Protein AF-A0A7W1GC62-F1 (afdb_monomer)

Mean predicted aligned e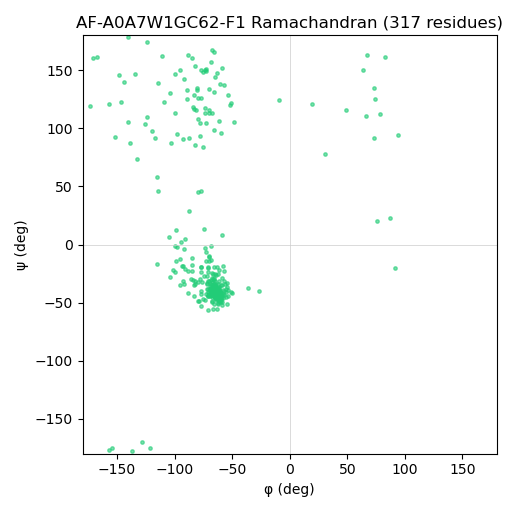rror: 22.58 Å

Nearest PDB structures (foldseek):
  3t6g-assembly2_D  TM=6.707E-01  e=1.017E+00  Homo sapiens
  4ons-assembly1_A  TM=5.129E-01  e=2.474E+00  Mus musculus
  2rld-assembly1_E  TM=4.562E-01  e=2.474E+00  Bacteroides thetaiotaomicron VPI-5482
  4ons-assembly2_C  TM=5.172E-01  e=5.673E+00  Mus musculus
  1dow-assembly1_A  TM=6.021E-01  e=8.096E+00  Mus musculus

Sequence (319 aa):
MTNQCLDEGVLQSYLDGELSPAETNDAASHLANCALCTAAMRESEDELDFFAGIFCARSQTPVPSESLRARLDAVIAEQGTRRNESLPHRAVNRVHEWLAVFATSLVAPSLQHRTAFASLAAVAVFGVIFGSLIWRVSNTGRGTDELAHTSTTAPTPVKESPPITTKQASVSTTTALNPKPGDARNQRSVSGDVQAVNYAPINHRNTTRMSRTLASEARRNVKATDVVLLPGEDEYLRTINSLSKAVERGGDESLRPALRVDYERNVAVVDKAISETRRAVRRNPKDREAAEFLFAAYQNKIDLMNAVADQPQVAAIGR

pLDDT: mean 71.46, std 21.71, range [33.56, 98.38]

Structure (mmCIF, N/CA/C/O backbone):
data_AF-A0A7W1GC62-F1
#
_entry.id   AF-A0A7W1GC62-F1
#
loop_
_atom_site.group_PDB
_atom_site.id
_atom_site.type_symbol
_atom_site.label_atom_id
_atom_site.label_alt_id
_atom_site.label_comp_id
_atom_site.label_asym_id
_atom_site.label_entity_id
_atom_site.label_seq_id
_atom_site.pdbx_PDB_ins_code
_atom_site.Cartn_x
_atom_site.Cartn_y
_atom_site.Cartn_z
_atom_site.occupancy
_atom_site.B_iso_or_equiv
_atom_site.auth_seq_id
_atom_site.auth_comp_id
_atom_site.auth_asym_id
_atom_site.auth_atom_id
_atom_site.pdbx_PDB_model_num
ATOM 1 N N . MET A 1 1 ? -31.032 8.450 36.868 1.00 50.22 1 MET A N 1
ATOM 2 C CA . MET A 1 1 ? -30.141 9.349 36.101 1.00 50.22 1 MET A CA 1
ATOM 3 C C . MET A 1 1 ? -30.678 9.493 34.679 1.00 50.22 1 MET A C 1
ATOM 5 O O . MET A 1 1 ? -31.582 8.747 34.326 1.00 50.22 1 MET A O 1
ATOM 9 N N . THR A 1 2 ? -30.207 10.472 33.905 1.00 50.47 2 THR A N 1
ATOM 10 C CA . THR A 1 2 ? -30.670 10.746 32.531 1.00 50.47 2 THR A CA 1
ATOM 11 C C . THR A 1 2 ? -30.173 9.711 31.518 1.00 50.47 2 THR A C 1
ATOM 13 O O . THR A 1 2 ? -29.092 9.154 31.679 1.00 50.47 2 THR A O 1
ATOM 16 N N . ASN A 1 3 ? -30.961 9.479 30.462 1.00 66.56 3 ASN A N 1
ATOM 17 C CA . ASN A 1 3 ? -30.773 8.415 29.460 1.00 66.56 3 ASN A CA 1
ATOM 18 C C . ASN A 1 3 ? -29.669 8.726 28.426 1.00 66.56 3 ASN A C 1
ATOM 20 O O . ASN A 1 3 ? -29.890 8.598 27.224 1.00 66.56 3 ASN A O 1
ATOM 24 N N . GLN A 1 4 ? -28.506 9.191 28.876 1.00 89.44 4 GLN A N 1
ATOM 25 C CA . GLN A 1 4 ? -27.369 9.487 28.012 1.00 89.44 4 GLN A CA 1
ATOM 26 C C . GLN A 1 4 ? -26.390 8.314 28.081 1.00 89.44 4 GLN A C 1
ATOM 28 O O . GLN A 1 4 ? -25.842 8.040 29.145 1.00 89.44 4 GLN A O 1
ATOM 33 N N . CYS A 1 5 ? -26.241 7.598 26.966 1.00 96.12 5 CYS A N 1
ATOM 34 C CA . CYS A 1 5 ? -25.248 6.534 26.811 1.00 96.12 5 CYS A CA 1
ATOM 35 C C . CYS A 1 5 ? -23.825 7.116 26.823 1.00 96.12 5 CYS A C 1
ATOM 37 O O . CYS A 1 5 ? -23.653 8.333 26.695 1.00 96.12 5 CYS A O 1
ATOM 39 N N . LEU A 1 6 ? -22.817 6.249 26.952 1.00 96.44 6 LEU A N 1
ATOM 40 C CA . LEU A 1 6 ? -21.431 6.624 26.665 1.00 96.44 6 LEU A CA 1
ATOM 41 C C . LEU A 1 6 ? -21.299 7.095 25.207 1.00 96.44 6 LEU A C 1
ATOM 43 O O . LEU A 1 6 ? -22.066 6.676 24.338 1.00 96.44 6 LEU A O 1
ATOM 47 N N . ASP A 1 7 ? -20.331 7.975 24.960 1.00 96.75 7 ASP A N 1
ATOM 48 C CA . ASP A 1 7 ? -19.904 8.308 23.603 1.00 96.75 7 ASP A CA 1
ATOM 49 C C . ASP A 1 7 ? -19.060 7.164 23.024 1.00 96.75 7 ASP A C 1
ATOM 51 O O . ASP A 1 7 ? -18.337 6.492 23.763 1.00 96.75 7 ASP A O 1
ATOM 55 N N . GLU A 1 8 ? -19.132 6.965 21.710 1.00 95.56 8 GLU A N 1
ATOM 56 C CA . GLU A 1 8 ? -18.411 5.900 21.005 1.00 95.56 8 GLU A CA 1
ATOM 57 C C . GLU A 1 8 ? -16.892 5.986 21.226 1.00 95.56 8 GLU A C 1
ATOM 59 O O . GLU A 1 8 ? -16.249 4.969 21.469 1.00 95.56 8 GLU A O 1
ATOM 64 N N . GLY A 1 9 ? -16.313 7.193 21.252 1.00 96.38 9 GLY A N 1
ATOM 65 C CA . GLY A 1 9 ? -14.885 7.364 21.530 1.00 96.38 9 GLY A CA 1
ATOM 66 C C . GLY A 1 9 ? -14.502 6.961 22.958 1.00 96.38 9 GLY A C 1
ATOM 67 O O . GLY A 1 9 ? -13.435 6.396 23.177 1.00 96.38 9 GLY A O 1
ATOM 68 N N . VAL A 1 10 ? -15.392 7.178 23.934 1.00 97.50 10 VAL A N 1
ATOM 69 C CA . VAL A 1 10 ? -15.181 6.740 25.328 1.00 97.50 10 VAL A CA 1
ATOM 70 C C . VAL A 1 10 ? -15.318 5.221 25.447 1.00 97.50 10 VAL A C 1
ATOM 72 O O . VAL A 1 10 ? -14.606 4.605 26.238 1.00 97.50 10 VAL A O 1
ATOM 75 N N . LEU A 1 11 ? -16.202 4.605 24.656 1.00 97.19 11 LEU A N 1
ATOM 76 C CA . LEU A 1 11 ? -16.357 3.152 24.608 1.00 97.19 11 LEU A CA 1
ATOM 77 C C . LEU A 1 11 ? -15.132 2.469 23.977 1.00 97.19 11 LEU A C 1
ATOM 79 O O . LEU A 1 11 ? -14.645 1.477 24.516 1.00 97.19 11 LEU A O 1
ATOM 83 N N . GLN A 1 12 ? -14.588 3.044 22.902 1.00 96.50 12 GLN A N 1
ATOM 84 C CA . GLN A 1 12 ? -13.359 2.577 22.254 1.00 96.50 12 GLN A CA 1
ATOM 85 C C . GLN A 1 12 ? -12.144 2.740 23.180 1.00 96.50 12 GLN A C 1
ATOM 87 O O . GLN A 1 12 ? -11.499 1.746 23.500 1.00 96.50 12 GLN A O 1
ATOM 92 N N . SER A 1 13 ? -11.907 3.926 23.760 1.00 97.69 13 SER A N 1
ATOM 93 C CA . SER A 1 13 ? -10.816 4.118 24.734 1.00 97.69 13 SER A CA 1
ATOM 94 C C . SER A 1 13 ? -10.948 3.259 26.005 1.00 97.69 13 SER A C 1
ATOM 96 O O . SER A 1 13 ? -9.946 3.024 26.682 1.00 97.69 13 SER A O 1
ATOM 98 N N . TYR A 1 14 ? -12.151 2.780 26.356 1.00 97.94 14 TYR A N 1
ATOM 99 C CA . TYR A 1 14 ? -12.340 1.789 27.423 1.00 97.94 14 TYR A CA 1
ATOM 100 C C . TYR A 1 14 ? -11.863 0.389 26.997 1.00 97.94 14 TYR A C 1
ATOM 102 O O . TYR A 1 14 ? -11.195 -0.283 27.782 1.00 97.94 14 TYR A O 1
ATOM 110 N N . LEU A 1 15 ? -12.171 -0.035 25.765 1.00 97.12 15 LEU A N 1
ATOM 111 C CA . LEU A 1 15 ? -11.732 -1.315 25.191 1.00 97.12 15 LEU A CA 1
ATOM 112 C C . LEU A 1 15 ? -10.217 -1.350 24.931 1.00 97.12 15 LEU A C 1
ATOM 114 O O . LEU A 1 15 ? -9.563 -2.332 25.275 1.00 97.12 15 LEU A O 1
ATOM 118 N N . ASP A 1 16 ? -9.651 -0.262 24.402 1.00 96.56 16 ASP A N 1
ATOM 119 C CA . ASP A 1 16 ? -8.207 -0.109 24.168 1.00 96.56 16 ASP A CA 1
ATOM 120 C C . ASP A 1 16 ? -7.400 0.090 25.471 1.00 96.56 16 ASP A C 1
ATOM 122 O O . ASP A 1 16 ? -6.174 -0.039 25.485 1.00 96.56 16 ASP A O 1
ATOM 126 N N . GLY A 1 17 ? -8.076 0.384 26.590 1.00 97.38 17 GLY A N 1
ATOM 127 C CA . GLY A 1 17 ? -7.454 0.593 27.901 1.00 97.38 17 GLY A CA 1
ATOM 128 C C . GLY A 1 17 ? -6.751 1.947 28.070 1.00 97.38 17 GLY A C 1
ATOM 129 O O . GLY A 1 17 ? -5.896 2.081 28.946 1.00 97.38 17 GLY A O 1
ATOM 130 N N . GLU A 1 18 ? -7.097 2.946 27.252 1.00 98.19 18 GLU A N 1
ATOM 131 C CA . GLU A 1 18 ? -6.492 4.288 27.264 1.00 98.19 18 GLU A CA 1
ATOM 132 C C . GLU A 1 18 ? -7.113 5.252 28.296 1.00 98.19 18 GLU A C 1
ATOM 134 O O . GLU A 1 18 ? -6.496 6.264 28.638 1.00 98.19 18 GLU A O 1
ATOM 139 N N . LEU A 1 19 ? -8.316 4.959 28.811 1.00 97.88 19 LEU A N 1
ATOM 140 C CA . LEU A 1 19 ? -8.987 5.794 29.819 1.00 97.88 19 LEU A CA 1
ATOM 141 C C . LEU A 1 19 ? -8.215 5.879 31.148 1.00 97.88 19 LEU A C 1
ATOM 143 O O . LEU A 1 19 ? -7.592 4.916 31.607 1.00 97.88 19 LEU A O 1
ATOM 147 N N . SER A 1 20 ? -8.312 7.027 31.831 1.00 98.06 20 SER A N 1
ATOM 148 C CA . SER A 1 20 ? -7.718 7.170 33.163 1.00 98.06 20 SER A CA 1
ATOM 149 C C . SER A 1 20 ? -8.448 6.306 34.206 1.00 98.06 20 SER A C 1
ATOM 151 O O . SER A 1 20 ? -9.639 6.026 34.061 1.00 98.06 20 SER A O 1
ATOM 153 N N . PRO A 1 21 ? -7.804 5.939 35.335 1.00 98.06 21 PRO A N 1
ATOM 154 C CA . PRO A 1 21 ? -8.433 5.096 36.355 1.00 98.06 21 PRO A CA 1
ATOM 155 C C . PRO A 1 21 ? -9.736 5.646 36.958 1.00 98.06 21 PRO A C 1
ATOM 157 O O . PRO A 1 21 ? -10.487 4.878 37.552 1.00 98.06 21 PRO A O 1
ATOM 160 N N . ALA A 1 22 ? -10.020 6.947 36.840 1.00 97.50 22 ALA A N 1
ATOM 161 C CA . ALA A 1 22 ? -11.316 7.508 37.222 1.00 97.50 22 ALA A CA 1
ATOM 162 C C . ALA A 1 22 ? -12.379 7.212 36.149 1.00 97.50 22 ALA A C 1
ATOM 164 O O . ALA A 1 22 ? -13.402 6.598 36.443 1.00 97.50 22 ALA A O 1
ATOM 165 N N . GLU A 1 23 ? -12.087 7.563 34.896 1.00 97.25 23 GLU A N 1
ATOM 166 C CA . GLU A 1 23 ? -12.978 7.370 33.746 1.00 97.25 23 GLU A CA 1
ATOM 167 C C . GLU A 1 23 ? -13.290 5.887 33.505 1.00 97.25 23 GLU A C 1
ATOM 169 O O . GLU A 1 23 ? -14.436 5.545 33.238 1.00 97.25 23 GLU A O 1
ATOM 174 N N . THR A 1 24 ? -12.319 4.988 33.694 1.00 98.38 24 THR A N 1
ATOM 175 C CA . THR A 1 24 ? -12.525 3.532 33.606 1.00 98.38 24 THR A CA 1
ATOM 176 C C . THR A 1 24 ? -13.518 3.023 34.656 1.00 98.38 24 THR A C 1
ATOM 178 O O . THR A 1 24 ? -14.335 2.154 34.355 1.00 98.38 24 THR A O 1
ATOM 181 N N . ASN A 1 25 ? -13.504 3.574 35.877 1.00 98.00 25 ASN A N 1
ATOM 182 C CA . ASN A 1 25 ? -14.477 3.215 36.916 1.00 98.00 25 ASN A CA 1
ATOM 183 C C . ASN A 1 25 ? -15.878 3.763 36.598 1.00 98.00 25 ASN A C 1
ATOM 185 O O . ASN A 1 25 ? -16.864 3.042 36.766 1.00 98.00 25 ASN A O 1
ATOM 189 N N . ASP A 1 26 ? -15.980 4.998 36.101 1.00 97.25 26 ASP A N 1
ATOM 190 C CA . ASP A 1 26 ? -17.261 5.596 35.703 1.00 97.25 26 ASP A CA 1
ATOM 191 C C . ASP A 1 26 ? -17.865 4.891 34.472 1.00 97.25 26 ASP A C 1
ATOM 193 O O . ASP A 1 26 ? -19.062 4.589 34.454 1.00 97.25 26 ASP A O 1
ATOM 197 N N . ALA A 1 27 ? -17.041 4.535 33.481 1.00 97.56 27 ALA A N 1
ATOM 198 C CA . ALA A 1 27 ? -17.439 3.755 32.311 1.00 97.56 27 ALA A CA 1
ATOM 199 C C . ALA A 1 27 ? -17.882 2.333 32.693 1.00 97.56 27 ALA A C 1
ATOM 201 O O . ALA A 1 27 ? -18.958 1.903 32.277 1.00 97.56 27 ALA A O 1
ATOM 202 N N . ALA A 1 28 ? -17.133 1.626 33.550 1.00 97.69 28 ALA A N 1
ATOM 203 C CA . ALA A 1 28 ? -17.531 0.310 34.060 1.00 97.69 28 ALA A CA 1
ATOM 204 C C . ALA A 1 28 ? -18.842 0.373 34.869 1.00 97.69 28 ALA A C 1
ATOM 206 O O . ALA A 1 28 ? -19.727 -0.469 34.701 1.00 97.69 28 ALA A O 1
ATOM 207 N N . SER A 1 29 ? -19.011 1.410 35.698 1.00 97.25 29 SER A N 1
ATOM 208 C CA . SER A 1 29 ? -20.251 1.686 36.433 1.00 97.25 29 SER A CA 1
ATOM 209 C C . SER A 1 29 ? -21.433 1.941 35.487 1.00 97.25 29 SER A C 1
ATOM 211 O O . SER A 1 29 ? -22.536 1.434 35.712 1.00 97.25 29 SER A O 1
ATOM 213 N N . HIS A 1 30 ? -21.212 2.648 34.374 1.00 96.75 30 HIS A N 1
ATOM 214 C CA . HIS A 1 30 ? -22.221 2.834 33.334 1.00 96.75 30 HIS A CA 1
ATOM 215 C C . HIS A 1 30 ? -22.551 1.520 32.607 1.00 96.75 30 HIS A C 1
ATOM 217 O O . HIS A 1 30 ? -23.725 1.167 32.487 1.00 96.75 30 HIS A O 1
ATOM 223 N N . LEU A 1 31 ? -21.542 0.760 32.171 1.00 96.75 31 LEU A N 1
ATOM 224 C CA . LEU A 1 31 ? -21.691 -0.518 31.459 1.00 96.75 31 LEU A CA 1
ATOM 225 C C . LEU A 1 31 ? -22.420 -1.586 32.288 1.00 96.75 31 LEU A C 1
ATOM 227 O O . LEU A 1 31 ? -23.159 -2.391 31.721 1.00 96.75 31 LEU A O 1
ATOM 231 N N . ALA A 1 32 ? -22.274 -1.559 33.616 1.00 96.88 32 ALA A N 1
ATOM 232 C CA . ALA A 1 32 ? -23.008 -2.424 34.541 1.00 96.88 32 ALA A CA 1
ATOM 233 C C . ALA A 1 32 ? -24.507 -2.075 34.673 1.00 96.88 32 ALA A C 1
ATOM 235 O O . ALA A 1 32 ? -25.294 -2.918 35.102 1.00 96.88 32 ALA A O 1
ATOM 236 N N . ASN A 1 33 ? -24.912 -0.849 34.315 1.00 96.94 33 ASN A N 1
ATOM 237 C CA . ASN A 1 33 ? -26.280 -0.340 34.487 1.00 96.94 33 ASN A CA 1
ATOM 238 C C . ASN A 1 33 ? -27.010 -0.034 33.161 1.00 96.94 33 ASN A C 1
ATOM 240 O O . ASN A 1 33 ? -28.235 0.097 33.155 1.00 96.94 33 ASN A O 1
ATOM 244 N N . CYS A 1 34 ? -26.296 0.085 32.038 1.00 96.81 34 CYS A N 1
ATOM 245 C CA . CYS A 1 34 ? -26.835 0.516 30.748 1.00 96.81 34 CYS A CA 1
ATOM 246 C C . CYS A 1 34 ? -26.720 -0.579 29.680 1.00 96.81 34 CYS A C 1
ATOM 248 O O . CYS A 1 34 ? -25.742 -0.646 28.935 1.00 96.81 34 CYS A O 1
ATOM 250 N N . ALA A 1 35 ? -27.772 -1.395 29.557 1.00 96.56 35 ALA A N 1
ATOM 251 C CA . ALA A 1 35 ? -27.822 -2.537 28.639 1.00 96.56 35 ALA A CA 1
ATOM 252 C C . ALA A 1 35 ? -27.574 -2.193 27.153 1.00 96.56 35 ALA A C 1
ATOM 254 O O . ALA A 1 35 ? -27.168 -3.070 26.397 1.00 96.56 35 ALA A O 1
ATOM 255 N N . LEU A 1 36 ? -27.798 -0.940 26.729 1.00 96.38 36 LEU A N 1
ATOM 256 C CA . LEU A 1 36 ? -27.465 -0.481 25.373 1.00 96.38 36 LEU A CA 1
ATOM 257 C C . LEU A 1 36 ? -25.948 -0.364 25.174 1.00 96.38 36 LEU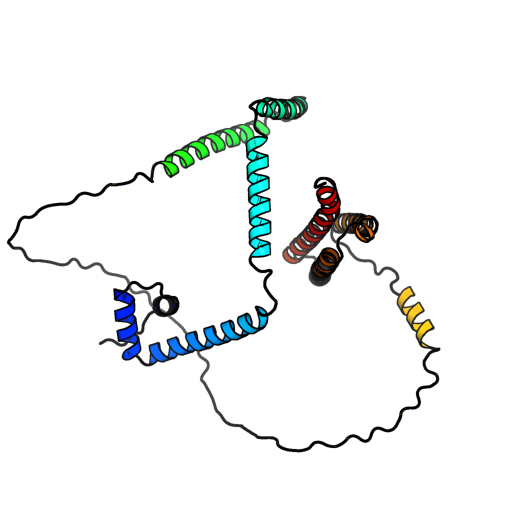 A C 1
ATOM 259 O O . LEU A 1 36 ? -25.429 -0.856 24.179 1.00 96.38 36 LEU A O 1
ATOM 263 N N . CYS A 1 37 ? -25.230 0.211 26.144 1.00 97.56 37 CYS A N 1
ATOM 264 C CA . CYS A 1 37 ? -23.768 0.274 26.103 1.00 97.56 37 CYS A CA 1
ATOM 265 C C . CYS A 1 37 ? -23.155 -1.125 26.259 1.00 97.56 37 CYS A C 1
ATOM 267 O O . CYS A 1 37 ? -22.198 -1.444 25.566 1.00 97.56 37 CYS A O 1
ATOM 269 N N . THR A 1 38 ? -23.736 -2.001 27.094 1.00 97.69 38 THR A N 1
ATOM 270 C CA . THR A 1 38 ? -23.298 -3.408 27.193 1.00 97.69 38 THR A CA 1
ATOM 271 C C . THR A 1 38 ? -23.519 -4.198 25.895 1.00 97.69 38 THR A C 1
ATOM 273 O O . THR A 1 38 ? -22.828 -5.186 25.668 1.00 97.69 38 THR A O 1
ATOM 276 N N . ALA A 1 39 ? -24.494 -3.810 25.064 1.00 97.62 39 ALA A N 1
ATOM 277 C CA . ALA A 1 39 ? -24.736 -4.435 23.765 1.00 97.62 39 ALA A CA 1
ATOM 278 C C . ALA A 1 39 ? -23.737 -3.941 22.708 1.00 97.62 39 ALA A C 1
ATOM 280 O O . ALA A 1 39 ? -23.096 -4.773 22.077 1.00 97.62 39 ALA A O 1
ATOM 281 N N . ALA A 1 40 ? -23.546 -2.622 22.589 1.00 96.94 40 ALA A N 1
ATOM 282 C CA . ALA A 1 40 ? -22.555 -2.033 21.682 1.00 96.94 40 ALA A CA 1
ATOM 283 C C . ALA A 1 40 ? -21.131 -2.527 21.991 1.00 96.94 40 ALA A C 1
ATOM 285 O O . ALA A 1 40 ? -20.414 -2.945 21.092 1.00 96.94 40 ALA A O 1
ATOM 286 N N . MET A 1 41 ? -20.761 -2.589 23.276 1.00 97.44 41 MET A N 1
ATOM 287 C CA . MET A 1 41 ? -19.456 -3.092 23.719 1.00 97.44 41 MET A CA 1
ATOM 288 C C . MET A 1 41 ? -19.181 -4.525 23.233 1.00 97.44 41 MET A C 1
ATOM 290 O O . MET A 1 41 ? -18.083 -4.808 22.771 1.00 97.44 41 MET A O 1
ATOM 294 N N . ARG A 1 42 ? -20.195 -5.402 23.257 1.00 97.44 42 ARG A N 1
ATOM 295 C CA . ARG A 1 42 ? -20.082 -6.775 22.736 1.00 97.44 42 ARG A CA 1
ATOM 296 C C . ARG A 1 42 ? -20.013 -6.845 21.218 1.00 97.44 42 ARG A C 1
ATOM 298 O O . ARG A 1 42 ? -19.349 -7.727 20.699 1.00 97.44 42 ARG A O 1
ATOM 305 N N . GLU A 1 43 ? -20.689 -5.940 20.515 1.00 97.38 43 GLU A N 1
ATOM 306 C CA . GLU A 1 43 ? -20.589 -5.834 19.055 1.00 97.38 43 GLU A CA 1
ATOM 307 C C . GLU A 1 43 ? -19.148 -5.461 18.652 1.00 97.38 43 GLU A C 1
ATOM 309 O O . GLU A 1 43 ? -18.584 -6.076 17.750 1.00 97.38 43 GLU A O 1
ATOM 314 N N . SER A 1 44 ? -18.497 -4.567 19.409 1.00 95.50 44 SER A N 1
ATOM 315 C CA . SER A 1 44 ? -17.063 -4.277 19.275 1.00 95.50 44 SER A CA 1
ATOM 316 C C . SER A 1 44 ? -16.159 -5.462 19.657 1.00 95.50 44 SER A C 1
ATOM 318 O O . SER A 1 44 ? -15.191 -5.730 18.947 1.00 95.50 44 SER A O 1
ATOM 320 N N . GLU A 1 45 ? -16.451 -6.189 20.747 1.00 95.88 45 GLU A N 1
ATOM 321 C CA . GLU A 1 45 ? -15.713 -7.411 21.126 1.00 95.88 45 GLU A CA 1
ATOM 322 C C . GLU A 1 45 ? -15.800 -8.489 20.023 1.00 95.88 45 GLU A C 1
ATOM 324 O O . GLU A 1 45 ? -14.770 -9.029 19.621 1.00 95.88 45 GLU A O 1
ATOM 329 N N . ASP A 1 46 ? -16.997 -8.753 19.483 1.00 96.12 46 ASP A N 1
ATOM 330 C CA . ASP A 1 46 ? -17.237 -9.725 18.403 1.00 96.12 46 ASP A CA 1
ATOM 331 C C . ASP A 1 46 ? -16.494 -9.339 17.101 1.00 96.12 46 ASP A C 1
ATOM 333 O O . ASP A 1 46 ? -15.938 -10.209 16.418 1.00 96.12 46 ASP A O 1
ATOM 337 N N . GLU A 1 47 ? -16.432 -8.045 16.746 1.00 94.44 47 GLU A N 1
ATOM 338 C CA . GLU A 1 47 ? -15.627 -7.572 15.607 1.00 94.44 47 GLU A CA 1
ATOM 339 C C . GLU A 1 47 ? -14.117 -7.751 15.848 1.00 94.44 47 GLU A C 1
ATOM 341 O O . GLU A 1 47 ? -13.398 -8.223 14.957 1.00 94.44 47 GLU A O 1
ATOM 346 N N . LEU A 1 48 ? -13.623 -7.420 17.046 1.00 91.56 48 LEU A N 1
ATOM 347 C CA . LEU A 1 48 ? -12.213 -7.590 17.410 1.00 91.56 48 LEU A CA 1
ATOM 348 C C . LEU A 1 48 ? -11.793 -9.067 17.380 1.00 91.56 48 LEU A C 1
ATOM 350 O O . LEU A 1 48 ? -10.746 -9.382 16.805 1.00 91.56 48 LEU A O 1
ATOM 354 N N . ASP A 1 49 ? -12.616 -9.980 17.904 1.00 92.50 49 ASP A N 1
ATOM 355 C CA . ASP A 1 49 ? -12.364 -11.427 17.861 1.00 92.50 49 ASP A CA 1
ATOM 356 C C . ASP A 1 49 ? -12.392 -11.975 16.420 1.00 92.50 49 ASP A C 1
ATOM 358 O O . ASP A 1 49 ? -11.567 -12.820 16.048 1.00 92.50 49 ASP A O 1
ATOM 362 N N . PHE A 1 50 ? -13.268 -11.451 15.554 1.00 93.12 50 PHE A N 1
ATOM 363 C CA . PHE A 1 50 ? -13.275 -11.780 14.124 1.00 93.12 50 PHE A CA 1
ATOM 364 C C . PHE A 1 50 ? -11.969 -11.361 13.426 1.00 93.12 50 PHE A C 1
ATOM 366 O O . PHE A 1 50 ? -11.358 -12.167 12.707 1.00 93.12 50 PHE A O 1
ATOM 373 N N . PHE A 1 51 ? -11.487 -10.135 13.663 1.00 89.00 51 PHE A N 1
ATOM 374 C CA . PHE A 1 51 ? -10.196 -9.688 13.134 1.00 89.00 51 PHE A CA 1
ATOM 375 C C . PHE A 1 51 ? -9.030 -10.493 13.721 1.00 89.00 51 PHE A C 1
ATOM 377 O O . PHE A 1 51 ? -8.158 -10.937 12.965 1.00 89.00 51 PHE A O 1
ATOM 384 N N . ALA A 1 52 ? -9.029 -10.751 15.031 1.00 88.62 52 ALA A N 1
ATOM 385 C CA . ALA A 1 52 ? -8.025 -11.575 15.697 1.00 88.62 52 ALA A CA 1
ATOM 386 C C . ALA A 1 52 ? -7.967 -12.987 15.094 1.00 88.62 52 ALA A C 1
ATOM 388 O O . ALA A 1 52 ? -6.877 -13.477 14.795 1.00 88.62 52 ALA A O 1
ATOM 389 N N . GLY A 1 53 ? -9.113 -13.610 14.803 1.00 89.44 53 GLY A N 1
ATOM 390 C CA . GLY A 1 53 ? -9.195 -14.897 14.108 1.00 89.44 53 GLY A CA 1
ATOM 391 C C . GLY A 1 53 ? -8.533 -14.880 12.723 1.00 89.44 53 GLY A C 1
ATOM 392 O O . GLY A 1 53 ? -7.725 -15.760 12.408 1.00 89.44 53 GLY A O 1
ATOM 393 N N . ILE A 1 54 ? -8.802 -13.852 11.909 1.00 87.38 54 ILE A N 1
ATOM 394 C CA . ILE A 1 54 ? -8.176 -13.678 10.584 1.00 87.38 54 ILE A CA 1
ATOM 395 C C . ILE A 1 54 ? -6.659 -13.481 10.707 1.00 87.38 54 ILE A C 1
ATOM 397 O O . ILE A 1 54 ? -5.887 -14.114 9.974 1.00 87.38 54 ILE A O 1
ATOM 401 N N . PHE A 1 55 ? -6.209 -12.625 11.626 1.00 82.81 55 PHE A N 1
ATOM 402 C CA . PHE A 1 55 ? -4.784 -12.361 11.807 1.00 82.81 55 PHE A CA 1
ATOM 403 C C . PHE A 1 55 ? -4.043 -13.562 12.403 1.00 82.81 55 PHE A C 1
ATOM 405 O O . PHE A 1 55 ? -2.960 -13.872 11.914 1.00 82.81 55 PHE A O 1
ATOM 412 N N . CYS A 1 56 ? -4.627 -14.310 13.342 1.00 77.88 56 CYS A N 1
ATOM 413 C CA . CYS A 1 56 ? -4.062 -15.547 13.898 1.00 77.88 56 CYS A CA 1
ATOM 414 C C . CYS A 1 56 ? -4.008 -16.704 12.888 1.00 77.88 56 CYS A C 1
ATOM 416 O O . CYS A 1 56 ? -3.080 -17.514 12.926 1.00 77.88 56 CYS A O 1
ATOM 418 N N . ALA A 1 57 ? -4.950 -16.783 11.944 1.00 71.50 57 ALA A N 1
ATOM 419 C CA . ALA A 1 57 ? -4.865 -17.728 10.829 1.00 71.50 57 ALA A CA 1
ATOM 420 C C . ALA A 1 57 ? -3.729 -17.372 9.848 1.00 71.50 57 ALA A C 1
ATOM 422 O O . ALA A 1 57 ? -3.137 -18.257 9.229 1.00 71.50 57 ALA A O 1
ATOM 423 N N . ARG A 1 58 ? -3.400 -16.079 9.707 1.00 61.41 58 ARG A N 1
ATOM 424 C CA . ARG A 1 58 ? -2.385 -15.583 8.764 1.00 61.41 58 ARG A CA 1
ATOM 425 C C . ARG A 1 58 ? -0.980 -15.466 9.369 1.00 61.41 58 ARG A C 1
ATOM 427 O O . ARG A 1 58 ? -0.006 -15.717 8.667 1.00 61.41 58 ARG A O 1
ATOM 434 N N . SER A 1 59 ? -0.853 -15.133 10.653 1.00 62.38 59 SER A N 1
ATOM 435 C CA . SER A 1 59 ? 0.426 -14.982 11.370 1.00 62.38 59 SER A CA 1
ATOM 436 C C . SER A 1 59 ? 1.162 -16.307 11.603 1.00 62.38 59 SER A C 1
ATOM 438 O O . SER A 1 59 ? 2.344 -16.305 11.941 1.00 62.38 59 SER A O 1
ATOM 440 N N . GLN A 1 60 ? 0.497 -17.439 11.346 1.00 57.72 60 GLN A N 1
ATOM 441 C CA . GLN A 1 60 ? 1.106 -18.770 11.294 1.00 57.72 60 GLN A CA 1
ATOM 442 C C . GLN A 1 60 ? 2.060 -18.968 10.105 1.00 57.72 60 GLN A C 1
ATOM 444 O O . GLN A 1 60 ? 2.863 -19.901 10.136 1.00 57.72 60 GLN A O 1
ATOM 449 N N . THR A 1 61 ? 2.068 -18.091 9.088 1.00 58.91 61 THR A N 1
ATOM 450 C CA . THR A 1 61 ? 3.295 -17.934 8.289 1.00 58.91 61 THR A CA 1
ATOM 451 C C . THR A 1 61 ? 4.324 -17.242 9.180 1.00 58.91 61 THR A C 1
ATOM 453 O O . THR A 1 61 ? 4.091 -16.077 9.513 1.00 58.91 61 THR A O 1
ATOM 456 N N . PRO A 1 62 ? 5.431 -17.897 9.584 1.00 56.69 62 PRO A N 1
ATOM 457 C CA . PRO A 1 62 ? 6.339 -17.331 10.571 1.00 56.69 62 PRO A CA 1
ATOM 458 C C . PRO A 1 62 ? 6.928 -16.027 10.036 1.00 56.69 62 PRO A C 1
ATOM 460 O O . PRO A 1 62 ? 7.787 -16.038 9.151 1.00 56.69 62 PRO A O 1
ATOM 463 N N . VAL A 1 63 ? 6.452 -14.902 10.581 1.00 58.44 63 VAL A N 1
ATOM 464 C CA . VAL A 1 63 ? 7.051 -13.581 10.371 1.00 58.44 63 VAL A CA 1
ATOM 465 C C . VAL A 1 63 ? 8.534 -13.743 10.699 1.00 58.44 63 VAL A C 1
ATOM 467 O O . VAL A 1 63 ? 8.808 -14.174 11.821 1.00 58.44 63 VAL A O 1
ATOM 470 N N . PRO A 1 64 ? 9.471 -13.487 9.758 1.00 55.66 64 PRO A N 1
ATOM 471 C CA . PRO A 1 64 ? 10.877 -13.838 9.925 1.00 55.66 64 PRO A CA 1
ATOM 472 C C . PRO A 1 64 ? 11.403 -13.371 11.279 1.00 55.66 64 PRO A C 1
ATOM 474 O O . PRO A 1 64 ? 11.555 -12.172 11.520 1.00 55.66 64 PRO A O 1
ATOM 477 N N . SER A 1 65 ? 11.568 -14.343 12.180 1.00 68.12 65 SER A N 1
ATOM 478 C CA . SER A 1 65 ? 11.629 -14.092 13.619 1.00 68.12 65 SER A CA 1
ATOM 479 C C . SER A 1 65 ? 12.871 -13.293 13.976 1.00 68.12 65 SER A C 1
ATOM 481 O O . SER A 1 65 ? 13.781 -13.191 13.155 1.00 68.12 65 SER A O 1
ATOM 483 N N . GLU A 1 66 ? 12.905 -12.742 15.193 1.00 68.94 66 GLU A N 1
ATOM 484 C CA . GLU A 1 66 ? 13.856 -11.749 15.733 1.00 68.94 66 GLU A CA 1
ATOM 485 C C . GLU A 1 66 ? 15.260 -11.737 15.113 1.00 68.94 66 GLU A C 1
ATOM 487 O O . GLU A 1 66 ? 15.762 -10.666 14.803 1.00 68.94 66 GLU A O 1
ATOM 492 N N . SER A 1 67 ? 15.848 -12.900 14.819 1.00 73.19 67 SER A N 1
ATOM 493 C CA . SER A 1 67 ? 16.992 -13.074 13.911 1.00 73.19 67 SER A CA 1
ATOM 494 C C . SER A 1 67 ? 17.042 -12.162 12.663 1.00 73.19 67 SER A C 1
ATOM 496 O O . SER A 1 67 ? 18.136 -11.746 12.290 1.00 73.19 67 SER A O 1
ATOM 498 N N . LEU A 1 68 ? 15.922 -11.836 11.998 1.00 82.62 68 LEU A N 1
ATOM 499 C CA . LEU A 1 68 ? 15.900 -10.938 10.834 1.00 82.62 68 LEU A CA 1
ATOM 500 C C . LEU A 1 68 ? 15.870 -9.460 11.243 1.00 82.62 68 LEU A C 1
ATOM 502 O O . LEU A 1 68 ? 16.526 -8.661 10.580 1.00 82.62 68 LEU A O 1
ATOM 506 N N . ARG A 1 69 ? 15.199 -9.111 12.352 1.00 82.94 69 ARG A N 1
ATOM 507 C CA . ARG A 1 69 ? 15.303 -7.773 12.964 1.00 82.94 69 ARG A CA 1
ATOM 508 C C . ARG A 1 69 ? 16.733 -7.531 13.438 1.00 82.94 69 ARG A C 1
ATOM 510 O O . ARG A 1 69 ? 17.398 -6.682 12.874 1.00 82.94 69 ARG A O 1
ATOM 517 N N . ALA A 1 70 ? 17.275 -8.405 14.283 1.00 83.44 70 ALA A N 1
ATOM 518 C CA . ALA A 1 70 ? 18.653 -8.346 14.766 1.00 83.44 70 ALA A CA 1
ATOM 519 C C . ALA A 1 70 ? 19.705 -8.301 13.637 1.00 83.44 70 ALA A C 1
ATOM 521 O O . ALA A 1 70 ? 20.730 -7.641 13.783 1.00 83.44 70 ALA A O 1
ATOM 522 N N . ARG A 1 71 ? 19.466 -8.957 12.488 1.00 87.31 71 ARG A N 1
ATOM 523 C CA . ARG A 1 71 ? 20.316 -8.809 11.288 1.00 87.31 71 ARG A CA 1
ATOM 524 C C . ARG A 1 71 ? 20.180 -7.437 10.631 1.00 87.31 71 ARG A C 1
ATOM 526 O O . ARG A 1 71 ? 21.190 -6.882 10.214 1.00 87.31 71 ARG A O 1
ATOM 533 N N . LEU A 1 72 ? 18.965 -6.905 10.519 1.00 87.50 72 LEU A N 1
ATOM 534 C CA . LEU A 1 72 ? 18.718 -5.565 9.988 1.00 87.50 72 LEU A CA 1
ATOM 535 C C . LEU A 1 72 ? 19.321 -4.491 10.908 1.00 87.50 72 LEU A C 1
ATOM 537 O O . LEU A 1 72 ? 20.047 -3.627 10.431 1.00 87.50 72 LEU A O 1
ATOM 541 N N . ASP A 1 73 ? 19.107 -4.610 12.217 1.00 89.31 73 ASP A N 1
ATOM 542 C CA . ASP A 1 73 ? 19.642 -3.728 13.256 1.00 89.31 73 ASP A CA 1
ATOM 543 C C . ASP A 1 73 ? 21.178 -3.762 13.280 1.00 89.31 73 ASP A C 1
ATOM 545 O O . ASP A 1 73 ? 21.817 -2.713 13.344 1.00 89.31 73 ASP A O 1
ATOM 549 N N . ALA A 1 74 ? 21.792 -4.945 13.134 1.00 88.25 74 ALA A N 1
ATOM 550 C CA . ALA A 1 74 ? 23.244 -5.081 12.997 1.00 88.25 74 ALA A CA 1
ATOM 551 C C . ALA A 1 74 ? 23.783 -4.408 11.721 1.00 88.25 74 ALA A C 1
ATOM 553 O O . ALA A 1 74 ? 24.795 -3.713 11.784 1.00 88.25 74 ALA A O 1
ATOM 554 N N . VAL A 1 75 ? 23.100 -4.553 10.578 1.00 90.38 75 VAL A N 1
ATOM 555 C CA . VAL A 1 75 ? 23.477 -3.874 9.321 1.00 90.38 75 VAL A CA 1
ATOM 556 C C . VAL A 1 75 ? 23.314 -2.353 9.435 1.00 90.38 75 VAL A C 1
ATOM 558 O O . VAL A 1 75 ? 24.170 -1.611 8.956 1.00 90.38 75 VAL A O 1
ATOM 561 N N . ILE A 1 76 ? 22.260 -1.870 10.100 1.00 87.12 76 ILE A N 1
ATOM 562 C CA . ILE A 1 76 ? 22.049 -0.440 10.374 1.00 87.12 76 ILE A CA 1
ATOM 563 C C . ILE A 1 76 ? 23.150 0.096 11.300 1.00 87.12 76 ILE A C 1
ATOM 565 O O . ILE A 1 76 ? 23.715 1.156 11.024 1.00 87.12 76 ILE A O 1
ATOM 569 N N . ALA A 1 77 ? 23.504 -0.642 12.356 1.00 87.38 77 ALA A N 1
ATOM 570 C CA . ALA A 1 77 ? 24.587 -0.278 13.266 1.00 87.38 77 ALA A CA 1
ATOM 571 C C . ALA A 1 77 ? 25.947 -0.224 12.548 1.00 87.38 77 ALA A C 1
ATOM 573 O O . ALA A 1 77 ? 26.681 0.748 12.717 1.00 87.38 77 ALA A O 1
ATOM 574 N N . GLU A 1 78 ? 26.258 -1.207 11.696 1.00 86.69 78 GLU A N 1
ATOM 575 C CA . GLU A 1 78 ? 27.506 -1.242 10.924 1.00 86.69 78 GLU A CA 1
ATOM 576 C C . GLU A 1 78 ? 27.585 -0.112 9.881 1.00 86.69 78 GLU A C 1
ATOM 578 O O . GLU A 1 78 ? 28.636 0.504 9.693 1.00 86.69 78 GLU A O 1
ATOM 583 N N . GLN A 1 79 ? 26.472 0.228 9.222 1.00 80.62 79 GLN A N 1
ATOM 584 C CA . GLN A 1 79 ? 26.420 1.410 8.355 1.00 80.62 79 GLN A CA 1
ATOM 585 C C . GLN A 1 79 ? 26.568 2.711 9.158 1.00 80.62 79 GLN A C 1
ATOM 587 O O . GLN A 1 79 ? 27.224 3.645 8.693 1.00 80.62 79 GLN A O 1
ATOM 592 N N . GLY A 1 80 ? 26.016 2.768 10.374 1.00 74.38 80 GLY A N 1
ATOM 593 C CA . GLY A 1 80 ? 26.170 3.887 11.302 1.00 74.38 80 GLY A CA 1
ATOM 594 C C . GLY A 1 80 ? 27.621 4.114 11.733 1.00 74.38 80 GLY A C 1
ATOM 595 O O . GLY A 1 80 ? 28.111 5.243 11.647 1.00 74.38 80 GLY A O 1
ATOM 596 N N . THR A 1 81 ? 28.340 3.060 12.135 1.00 72.88 81 THR A N 1
ATOM 597 C CA . THR A 1 81 ? 29.757 3.161 12.528 1.00 72.88 81 THR A CA 1
ATOM 598 C C . THR A 1 81 ? 30.647 3.508 11.340 1.00 72.88 81 THR A C 1
ATOM 600 O O . THR A 1 81 ? 31.370 4.501 11.413 1.00 72.88 81 THR A O 1
ATOM 603 N N . ARG A 1 82 ? 30.522 2.803 10.202 1.00 65.81 82 ARG A N 1
ATOM 604 C CA . ARG A 1 82 ? 31.275 3.117 8.968 1.00 65.81 82 ARG A CA 1
ATOM 605 C C . ARG A 1 82 ? 31.069 4.575 8.524 1.00 65.81 82 ARG A C 1
ATOM 607 O O . ARG A 1 82 ? 32.019 5.230 8.093 1.00 65.81 82 ARG A O 1
ATOM 614 N N . ARG A 1 83 ? 29.853 5.120 8.670 1.00 58.84 83 ARG A N 1
ATOM 615 C CA . ARG A 1 83 ? 29.539 6.527 8.359 1.00 58.84 83 ARG A CA 1
ATOM 616 C C . ARG A 1 83 ? 30.199 7.519 9.326 1.00 58.84 83 ARG A C 1
ATOM 618 O O . ARG A 1 83 ? 30.616 8.579 8.868 1.00 58.84 83 ARG A O 1
ATOM 625 N N . ASN A 1 84 ? 30.337 7.182 10.609 1.00 56.81 84 ASN A N 1
ATOM 626 C CA . ASN A 1 84 ? 31.012 8.027 11.603 1.00 56.81 84 ASN A CA 1
ATOM 627 C C . ASN A 1 84 ? 32.547 7.973 11.486 1.00 56.81 84 ASN A C 1
ATOM 629 O O . ASN A 1 84 ? 33.202 9.011 11.537 1.00 56.81 84 ASN A O 1
ATOM 633 N N . GLU A 1 85 ? 33.133 6.791 11.283 1.00 57.59 85 GLU A N 1
ATOM 634 C CA . GLU A 1 85 ? 34.594 6.626 11.180 1.00 57.59 85 GLU A CA 1
ATOM 635 C C . GLU A 1 85 ? 35.171 7.198 9.872 1.00 57.59 85 GLU A C 1
ATOM 637 O O . GLU A 1 85 ? 36.329 7.612 9.820 1.00 57.59 85 GLU A O 1
ATOM 642 N N . SER A 1 86 ? 34.352 7.314 8.820 1.00 52.94 86 SER A N 1
ATOM 643 C CA . SER A 1 86 ? 34.737 7.913 7.530 1.00 52.94 86 SER A CA 1
ATOM 644 C C . SER A 1 86 ? 34.864 9.452 7.521 1.00 52.94 86 SER A C 1
ATOM 646 O O . SER A 1 86 ? 34.977 10.048 6.447 1.00 52.94 86 SER A O 1
ATOM 648 N N . LEU A 1 87 ? 34.895 10.109 8.691 1.00 51.97 87 LEU A N 1
ATOM 649 C CA . LEU A 1 87 ? 34.987 11.572 8.842 1.00 51.97 87 LEU A CA 1
ATOM 650 C C . LEU A 1 87 ? 36.283 12.095 9.514 1.00 51.97 87 LEU A C 1
ATOM 652 O O . LEU A 1 87 ? 36.222 12.877 10.465 1.00 51.97 87 LEU A O 1
ATOM 656 N N . PRO A 1 88 ? 37.489 11.815 8.976 1.00 48.41 88 PRO A N 1
ATOM 657 C CA . PRO A 1 88 ? 38.595 12.749 9.156 1.00 48.41 88 PRO A CA 1
ATOM 658 C C . PRO A 1 88 ? 38.265 14.071 8.433 1.00 48.41 88 PRO A C 1
ATOM 660 O O . PRO A 1 88 ? 37.702 14.071 7.336 1.00 48.41 88 PRO A O 1
ATOM 663 N N . HIS A 1 89 ? 38.668 15.213 9.002 1.00 52.25 89 HIS A N 1
ATOM 664 C CA . HIS A 1 89 ? 38.266 16.581 8.602 1.00 52.25 89 HIS A CA 1
ATOM 665 C C . HIS A 1 89 ? 38.569 17.039 7.145 1.00 52.25 89 HIS A C 1
ATOM 667 O O . HIS A 1 89 ? 38.367 18.205 6.814 1.00 52.25 89 HIS A O 1
ATOM 673 N N . ARG A 1 90 ? 39.025 16.163 6.240 1.00 48.31 90 ARG A N 1
ATOM 674 C CA . ARG A 1 90 ? 39.363 16.487 4.837 1.00 48.31 90 ARG A CA 1
ATOM 675 C C . ARG A 1 90 ? 38.186 16.460 3.850 1.00 48.31 90 ARG A C 1
ATOM 677 O O . ARG A 1 90 ? 38.354 16.926 2.726 1.00 48.31 90 ARG A O 1
ATOM 684 N N . ALA A 1 91 ? 37.015 15.942 4.226 1.00 50.22 91 ALA A N 1
ATOM 685 C CA . ALA A 1 91 ? 35.888 15.773 3.295 1.00 50.22 91 ALA A CA 1
ATOM 686 C C . ALA A 1 91 ? 35.295 17.099 2.762 1.00 50.22 91 ALA A C 1
ATOM 688 O O . ALA A 1 91 ? 34.822 17.146 1.626 1.00 50.22 91 ALA A O 1
ATOM 689 N N . VAL A 1 92 ? 35.355 18.182 3.550 1.00 53.84 92 VAL A N 1
ATOM 690 C CA . VAL A 1 92 ? 34.691 19.468 3.245 1.00 53.84 92 VAL A CA 1
ATOM 691 C C . VAL A 1 92 ? 35.207 20.102 1.944 1.00 53.84 92 VAL A C 1
ATOM 693 O O . VAL A 1 92 ? 34.419 20.632 1.160 1.00 53.84 92 VAL A O 1
ATOM 696 N N . ASN A 1 93 ? 36.506 19.979 1.650 1.00 54.00 93 ASN A N 1
ATOM 697 C CA . ASN A 1 93 ? 37.093 20.568 0.442 1.00 54.00 93 ASN A CA 1
ATOM 698 C C . ASN A 1 93 ? 36.606 19.893 -0.849 1.00 54.00 93 ASN A C 1
ATOM 700 O O . ASN A 1 93 ? 36.415 20.580 -1.847 1.00 54.00 93 ASN A O 1
ATOM 704 N N . ARG A 1 94 ? 36.350 18.576 -0.848 1.00 54.16 94 ARG A N 1
ATOM 705 C CA . ARG A 1 94 ? 36.007 17.851 -2.087 1.00 54.16 94 ARG A CA 1
ATOM 706 C C . ARG A 1 94 ? 34.576 18.131 -2.565 1.00 54.16 94 ARG A C 1
ATOM 708 O O . ARG A 1 94 ? 34.307 18.106 -3.763 1.00 54.16 94 ARG A O 1
ATOM 715 N N . VAL A 1 95 ? 33.666 18.467 -1.644 1.00 56.56 95 VAL A N 1
ATOM 716 C CA . VAL A 1 95 ? 32.330 18.986 -1.997 1.00 56.56 95 VAL A CA 1
ATOM 717 C C . VAL A 1 95 ? 32.445 20.392 -2.595 1.00 56.56 95 VAL A C 1
ATOM 719 O O . VAL A 1 95 ? 31.775 20.691 -3.580 1.00 56.56 95 VAL A O 1
ATOM 722 N N . HIS A 1 96 ? 33.346 21.230 -2.068 1.00 55.03 96 HIS A N 1
ATOM 723 C CA . HIS A 1 96 ? 33.658 22.533 -2.660 1.00 55.03 96 HIS A CA 1
ATOM 724 C C . HIS A 1 96 ? 34.292 22.424 -4.057 1.00 55.03 96 HIS A C 1
ATOM 726 O O . HIS A 1 96 ? 33.945 23.223 -4.920 1.00 55.03 96 HIS A O 1
ATOM 732 N N . GLU A 1 97 ? 35.155 21.438 -4.319 1.00 52.47 97 GLU A N 1
ATOM 733 C CA . GLU A 1 97 ? 35.710 21.187 -5.660 1.00 52.47 97 GLU A CA 1
ATOM 734 C C . GLU A 1 97 ? 34.617 20.785 -6.666 1.00 52.47 97 GLU A C 1
ATOM 736 O O . GLU A 1 97 ? 34.539 21.356 -7.753 1.00 52.47 97 GLU A O 1
ATOM 741 N N . TRP A 1 98 ? 33.716 19.866 -6.296 1.00 59.50 98 TRP A N 1
ATOM 742 C CA . TRP A 1 98 ? 32.587 19.479 -7.152 1.00 59.50 98 TRP A CA 1
ATOM 743 C C . TRP A 1 98 ? 31.626 20.652 -7.419 1.00 59.50 98 TRP A C 1
ATOM 745 O O . TRP A 1 98 ? 31.253 20.905 -8.567 1.00 59.50 98 TRP A O 1
ATOM 755 N N . LEU A 1 99 ? 31.293 21.434 -6.384 1.00 57.38 99 LEU A N 1
ATOM 756 C CA . LEU A 1 99 ? 30.489 22.651 -6.534 1.00 57.38 99 LEU A CA 1
ATOM 757 C C . LEU A 1 99 ? 31.209 23.745 -7.335 1.00 57.38 99 LEU A C 1
ATOM 759 O O . LEU A 1 99 ? 30.537 24.509 -8.021 1.00 57.38 99 LEU A O 1
ATOM 763 N N . ALA A 1 100 ? 32.543 23.815 -7.321 1.00 57.59 100 ALA A N 1
ATOM 764 C CA . ALA A 1 100 ? 33.300 24.754 -8.149 1.00 57.59 100 ALA A CA 1
ATOM 765 C C . ALA A 1 100 ? 33.219 24.404 -9.648 1.00 57.59 100 ALA A C 1
ATOM 767 O O . ALA A 1 100 ? 33.116 25.307 -10.482 1.00 57.59 100 ALA A O 1
ATOM 768 N N . VAL A 1 101 ? 33.188 23.114 -10.010 1.00 57.12 101 VAL A N 1
ATOM 769 C CA . VAL A 1 101 ? 32.960 22.674 -11.403 1.00 57.12 101 VAL A CA 1
ATOM 770 C C . VAL A 1 101 ? 31.543 23.036 -11.873 1.00 57.12 101 VAL A C 1
ATOM 772 O O . VAL A 1 101 ? 31.370 23.598 -12.956 1.00 57.12 101 VAL A O 1
ATOM 775 N N . PHE A 1 102 ? 30.523 22.811 -11.038 1.00 57.53 102 PHE A N 1
ATOM 776 C CA . PHE A 1 102 ? 29.151 23.236 -11.350 1.00 57.53 102 PHE A CA 1
ATOM 777 C C . PHE A 1 102 ? 28.991 24.764 -11.400 1.00 57.53 102 PHE A C 1
ATOM 779 O O . PHE A 1 102 ? 28.349 25.284 -12.313 1.00 57.53 102 PHE A O 1
ATOM 786 N N . ALA A 1 103 ? 29.617 25.505 -10.482 1.00 54.44 103 ALA A N 1
ATOM 787 C CA . ALA A 1 103 ? 29.578 26.965 -10.474 1.00 54.44 103 ALA A CA 1
ATOM 788 C C . ALA A 1 103 ? 30.271 27.573 -11.703 1.00 54.44 103 ALA A C 1
ATOM 790 O O . ALA A 1 103 ? 29.758 28.528 -12.278 1.00 54.44 103 ALA A O 1
ATOM 791 N N . THR A 1 104 ? 31.392 27.007 -12.163 1.00 53.28 104 THR A N 1
ATOM 792 C CA . THR A 1 104 ? 32.084 27.509 -13.364 1.00 53.28 104 THR A CA 1
ATOM 793 C C . THR A 1 104 ? 31.309 27.248 -14.655 1.00 53.28 104 THR A C 1
ATOM 795 O O . THR A 1 104 ? 31.324 28.102 -15.538 1.00 53.28 104 THR A O 1
ATOM 798 N N . SER A 1 105 ? 30.532 26.163 -14.743 1.00 51.12 105 SER A N 1
ATOM 799 C CA . SER A 1 105 ? 29.591 25.956 -15.861 1.00 51.12 105 SER A CA 1
ATOM 800 C C . SER A 1 105 ? 28.376 26.897 -15.838 1.00 51.12 105 SER A C 1
ATOM 802 O O . SER A 1 105 ? 27.759 27.119 -16.877 1.00 51.12 105 SER A O 1
ATOM 804 N N . LEU A 1 106 ? 28.047 27.499 -14.689 1.00 54.91 106 LEU A N 1
ATOM 805 C CA . LEU A 1 106 ? 26.953 28.472 -14.551 1.00 54.91 106 LEU A CA 1
ATOM 806 C C . LEU A 1 106 ? 27.391 29.937 -14.750 1.00 54.91 106 LEU A C 1
ATOM 808 O O . LEU A 1 106 ? 26.541 30.827 -14.777 1.00 54.91 106 LEU A O 1
ATOM 812 N N . VAL A 1 107 ? 28.690 30.208 -14.941 1.00 53.16 107 VAL A N 1
ATOM 813 C CA . VAL A 1 107 ? 29.238 31.560 -15.188 1.00 53.16 107 VAL A CA 1
ATOM 814 C C . VAL A 1 107 ? 29.831 31.670 -16.604 1.00 53.16 107 VAL A C 1
ATOM 816 O O . VAL A 1 107 ? 30.892 32.245 -16.831 1.00 53.16 107 VAL A O 1
ATOM 819 N N . ALA A 1 108 ? 29.084 31.169 -17.591 1.00 52.84 108 ALA A N 1
ATOM 820 C CA . ALA A 1 108 ? 29.230 31.525 -19.004 1.00 52.84 108 ALA A CA 1
ATOM 821 C C . ALA A 1 108 ? 28.088 32.494 -19.397 1.00 52.84 108 ALA A C 1
ATOM 823 O O . ALA A 1 108 ? 27.011 32.048 -19.800 1.00 52.84 108 ALA A O 1
ATOM 824 N N . PRO A 1 109 ? 28.248 33.822 -19.219 1.00 46.84 109 PRO A N 1
ATOM 825 C CA . PRO A 1 109 ? 27.131 34.762 -19.288 1.00 46.84 109 PRO A CA 1
ATOM 826 C C . PRO A 1 109 ? 26.697 35.073 -20.729 1.00 46.84 109 PRO A C 1
ATOM 828 O O . PRO A 1 109 ? 27.168 36.035 -21.339 1.00 46.84 109 PRO A O 1
ATOM 831 N N . SER A 1 110 ? 25.714 34.332 -21.249 1.00 58.38 110 SER A N 1
ATOM 832 C CA . SER A 1 110 ? 24.890 34.836 -22.352 1.00 58.38 110 SER A CA 1
ATOM 833 C C . SER A 1 110 ? 24.064 36.033 -21.854 1.00 58.38 110 SER A C 1
ATOM 835 O O . SER A 1 110 ? 23.459 36.013 -20.779 1.00 58.38 110 SER A O 1
ATOM 837 N N . LEU A 1 111 ? 24.081 37.139 -22.602 1.00 54.28 111 LEU A N 1
ATOM 838 C CA . LEU A 1 111 ? 23.727 38.458 -22.053 1.00 54.28 111 LEU A CA 1
ATOM 839 C C . LEU A 1 111 ? 22.216 38.672 -21.797 1.00 54.28 111 LEU A C 1
ATOM 841 O O . LEU A 1 111 ? 21.823 39.722 -21.296 1.00 54.28 111 LEU A O 1
ATOM 845 N N . GLN A 1 112 ? 21.364 37.700 -22.139 1.00 58.75 112 GLN A N 1
ATOM 846 C CA . GLN A 1 112 ? 19.916 37.890 -22.307 1.00 58.75 112 GLN A CA 1
ATOM 847 C C . GLN A 1 112 ? 19.038 37.466 -21.111 1.00 58.75 112 GLN A C 1
ATOM 849 O O . GLN A 1 112 ? 17.880 37.864 -21.057 1.00 58.75 112 GLN A O 1
ATOM 854 N N . HIS A 1 113 ? 19.552 36.715 -20.127 1.00 52.34 113 HIS A N 1
ATOM 855 C CA . HIS A 1 113 ? 18.721 36.144 -19.042 1.00 52.34 113 HIS A CA 1
ATOM 856 C C . HIS A 1 113 ? 18.841 36.834 -17.668 1.00 52.34 113 HIS A C 1
ATOM 858 O O . HIS A 1 113 ? 18.265 36.369 -16.682 1.00 52.34 113 HIS A O 1
ATOM 864 N N . ARG A 1 114 ? 19.561 37.962 -17.572 1.00 51.31 114 ARG A N 1
ATOM 865 C CA . ARG A 1 114 ? 19.914 38.603 -16.286 1.00 51.31 114 ARG A CA 1
ATOM 866 C C . ARG A 1 114 ? 18.740 39.121 -15.440 1.00 51.31 114 ARG A C 1
ATOM 868 O O . ARG A 1 114 ? 18.924 39.313 -14.244 1.00 51.31 114 ARG A O 1
ATOM 875 N N . THR A 1 115 ? 17.556 39.335 -16.012 1.00 58.31 115 THR A N 1
ATOM 876 C CA . THR A 1 115 ? 16.380 39.849 -15.282 1.00 58.31 115 THR A CA 1
ATOM 877 C C . THR A 1 115 ? 15.513 38.763 -14.639 1.00 58.31 115 THR A C 1
ATOM 879 O O . THR A 1 115 ? 14.811 39.056 -13.677 1.00 58.31 115 THR A O 1
ATOM 882 N N . ALA A 1 116 ? 15.562 37.516 -15.122 1.00 57.47 116 ALA A N 1
ATOM 883 C CA . ALA A 1 116 ? 14.641 36.459 -14.686 1.00 57.47 116 ALA A CA 1
ATOM 884 C C . ALA A 1 116 ? 15.056 35.768 -13.372 1.00 57.47 116 ALA A C 1
ATOM 886 O O . ALA A 1 116 ? 14.202 35.378 -12.582 1.00 57.47 116 ALA A O 1
ATOM 887 N N . PHE A 1 117 ? 16.362 35.619 -13.123 1.00 57.47 117 PHE A N 1
ATOM 888 C CA . PHE A 1 117 ? 16.878 34.796 -12.016 1.00 57.47 117 PHE A CA 1
ATOM 889 C C . PHE A 1 117 ? 17.193 35.572 -10.726 1.00 57.47 117 PHE A C 1
ATOM 891 O O . PHE A 1 117 ? 17.376 34.961 -9.673 1.00 57.47 117 PHE A O 1
ATOM 898 N N . ALA A 1 118 ? 17.222 36.909 -10.772 1.00 61.78 118 ALA A N 1
ATOM 899 C CA . ALA A 1 118 ? 17.542 37.745 -9.609 1.00 61.78 118 ALA A CA 1
ATOM 900 C C . ALA A 1 118 ? 16.501 37.628 -8.475 1.00 61.78 118 ALA A C 1
ATOM 902 O O . ALA A 1 118 ? 16.861 37.619 -7.298 1.00 61.78 118 ALA A O 1
ATOM 903 N N . SER A 1 119 ? 15.219 37.483 -8.822 1.00 68.44 119 SER A N 1
ATOM 904 C CA . SER A 1 119 ? 14.123 37.277 -7.866 1.00 68.44 119 SER A CA 1
ATOM 905 C C . SER A 1 119 ? 14.209 35.917 -7.167 1.00 68.44 119 SER A C 1
ATOM 907 O O . SER A 1 119 ? 14.059 35.840 -5.949 1.00 68.44 119 SER A O 1
ATOM 909 N N . LEU A 1 120 ? 14.503 34.850 -7.916 1.00 72.44 120 LEU A N 1
ATOM 910 C CA . LEU A 1 120 ? 14.585 33.483 -7.395 1.00 72.44 120 LEU A CA 1
ATOM 911 C C . LEU A 1 120 ? 15.754 33.336 -6.404 1.00 72.44 120 LEU A C 1
ATOM 913 O O . LEU A 1 120 ? 15.582 32.762 -5.329 1.00 72.44 120 LEU A O 1
ATOM 917 N N . ALA A 1 121 ? 16.906 33.946 -6.706 1.00 74.62 121 ALA A N 1
ATOM 918 C CA . ALA A 1 121 ? 18.041 34.009 -5.785 1.00 74.62 121 ALA A CA 1
ATOM 919 C C . ALA A 1 121 ? 17.691 34.723 -4.462 1.00 74.62 121 ALA A C 1
ATOM 921 O O . ALA A 1 121 ? 18.050 34.238 -3.389 1.00 74.62 121 ALA A O 1
ATOM 922 N N . ALA A 1 122 ? 16.947 35.835 -4.518 1.00 78.38 122 ALA A N 1
ATOM 923 C CA . ALA A 1 122 ? 16.507 36.549 -3.319 1.00 78.38 122 ALA A CA 1
ATOM 924 C C . ALA A 1 122 ? 15.553 35.702 -2.454 1.00 78.38 122 ALA A C 1
ATOM 926 O O . ALA A 1 122 ? 15.746 35.610 -1.241 1.00 78.38 122 ALA A O 1
ATOM 927 N N . VAL A 1 123 ? 14.570 35.030 -3.068 1.00 80.25 123 VAL A N 1
ATOM 928 C CA . VAL A 1 123 ? 13.629 34.139 -2.359 1.00 80.25 123 VAL A CA 1
ATOM 929 C C . VAL A 1 123 ? 14.363 32.981 -1.672 1.00 80.25 123 VAL A C 1
ATOM 931 O O . VAL A 1 123 ? 14.076 32.687 -0.512 1.00 80.25 123 VAL A O 1
ATOM 934 N N . ALA A 1 124 ? 15.348 32.368 -2.336 1.00 82.62 124 ALA A N 1
ATOM 935 C CA . ALA A 1 124 ? 16.145 31.289 -1.753 1.00 82.62 124 ALA A CA 1
ATOM 936 C C . ALA A 1 124 ? 16.926 31.742 -0.501 1.00 82.62 124 ALA A C 1
ATOM 938 O O . ALA A 1 124 ? 16.894 31.061 0.525 1.00 82.62 124 ALA A O 1
ATOM 939 N N . VAL A 1 125 ? 17.572 32.914 -0.551 1.00 88.00 125 VAL A N 1
ATOM 940 C CA . VAL A 1 125 ? 18.308 33.479 0.597 1.00 88.00 125 VAL A CA 1
ATOM 941 C C . VAL A 1 125 ? 17.367 33.791 1.767 1.00 88.00 125 VAL A C 1
ATOM 943 O O . VAL A 1 125 ? 17.663 33.416 2.903 1.00 88.00 125 VAL A O 1
ATOM 946 N N . PHE A 1 126 ? 16.210 34.410 1.507 1.00 83.38 126 PHE A N 1
ATOM 947 C CA . PHE A 1 126 ? 15.220 34.683 2.555 1.00 83.38 126 PHE A CA 1
ATOM 948 C C . PHE A 1 126 ? 14.654 33.401 3.185 1.00 83.38 126 PHE A C 1
ATOM 950 O O . PHE A 1 126 ? 14.509 33.349 4.406 1.00 83.38 126 PHE A O 1
ATOM 957 N N . GLY A 1 127 ? 14.399 32.354 2.392 1.00 86.31 127 GLY A N 1
ATOM 958 C CA . GLY A 1 127 ? 13.922 31.061 2.895 1.00 86.31 127 GLY A CA 1
ATOM 959 C C . GLY A 1 127 ? 14.889 30.405 3.887 1.00 86.31 127 GLY A C 1
ATOM 960 O O . GLY A 1 127 ? 14.468 29.960 4.955 1.00 86.31 127 GLY A O 1
ATOM 961 N N . VAL A 1 128 ? 16.194 30.413 3.584 1.00 86.81 128 VAL A N 1
ATOM 962 C CA . VAL A 1 128 ? 17.237 29.875 4.480 1.00 86.81 128 VAL A CA 1
ATOM 963 C C . VAL A 1 128 ? 17.311 30.664 5.792 1.00 86.81 128 VAL A C 1
ATOM 965 O O . VAL A 1 128 ? 17.350 30.067 6.870 1.00 86.81 128 VAL A O 1
ATOM 968 N N . ILE A 1 129 ? 17.273 32.000 5.723 1.00 84.88 129 ILE A N 1
ATOM 969 C CA . ILE A 1 129 ? 17.293 32.861 6.917 1.00 84.88 129 ILE A CA 1
ATOM 970 C C . ILE A 1 129 ? 16.061 32.589 7.793 1.00 84.88 129 ILE A C 1
ATOM 972 O O . ILE A 1 129 ? 16.203 32.347 8.994 1.00 84.88 129 ILE A O 1
ATOM 976 N N . PHE A 1 130 ? 14.863 32.565 7.204 1.00 82.94 130 PHE A N 1
ATOM 977 C CA . PHE A 1 130 ? 13.607 32.393 7.938 1.00 82.94 130 PHE A CA 1
ATOM 978 C C . PHE A 1 130 ? 13.490 31.004 8.591 1.00 82.94 130 PHE A C 1
ATOM 980 O O . PHE A 1 130 ? 13.133 30.902 9.766 1.00 82.94 130 PHE A O 1
ATOM 987 N N . GLY A 1 131 ? 13.892 29.940 7.883 1.00 82.06 131 GLY A N 1
ATOM 988 C CA . GLY A 1 131 ? 13.950 28.584 8.442 1.00 82.06 131 GLY A CA 1
ATOM 989 C C . GLY A 1 131 ? 14.900 28.468 9.641 1.00 82.06 131 GLY A C 1
ATOM 990 O O . GLY A 1 131 ? 14.556 27.842 10.645 1.00 82.06 131 GLY A O 1
ATOM 991 N N . SER A 1 132 ? 16.062 29.134 9.588 1.00 80.00 132 SER A N 1
ATOM 992 C CA . SER A 1 132 ? 17.038 29.123 10.691 1.00 80.00 132 SER A CA 1
ATOM 993 C C . SER A 1 132 ? 16.522 29.787 11.979 1.00 80.00 132 SER A C 1
ATOM 995 O O . SER A 1 132 ? 16.879 29.364 13.082 1.00 80.00 132 SER A O 1
ATOM 997 N N . LEU A 1 133 ? 15.648 30.793 11.849 1.00 80.62 133 LEU A N 1
ATOM 998 C CA . LEU A 1 133 ? 15.021 31.490 12.974 1.00 80.62 133 LEU A CA 1
ATOM 999 C C . LEU A 1 133 ? 13.943 30.629 13.640 1.00 80.62 133 LEU A C 1
ATOM 1001 O O . LEU A 1 133 ? 13.966 30.467 14.861 1.00 80.62 133 LEU A O 1
ATOM 1005 N N . ILE A 1 134 ? 13.049 30.024 12.848 1.00 79.19 134 ILE A N 1
ATOM 1006 C CA . ILE A 1 134 ? 11.989 29.137 13.359 1.00 79.19 134 ILE A CA 1
ATOM 1007 C C . ILE A 1 134 ? 12.595 27.948 14.114 1.00 79.19 134 ILE A C 1
ATOM 1009 O O . ILE A 1 134 ? 12.173 27.645 15.232 1.00 79.19 134 ILE A O 1
ATOM 1013 N N . TRP A 1 135 ? 13.626 27.311 13.547 1.00 75.12 135 TRP A N 1
ATOM 1014 C CA . TRP A 1 135 ? 14.260 26.152 14.176 1.00 75.12 135 TRP A CA 1
ATOM 1015 C C . TRP A 1 135 ? 14.871 26.493 15.545 1.00 75.12 135 TRP A C 1
ATOM 1017 O O . TRP A 1 135 ? 14.652 25.759 16.510 1.00 75.12 135 TRP A O 1
ATOM 1027 N N . ARG A 1 136 ? 15.536 27.652 15.680 1.00 78.12 136 ARG A N 1
ATOM 1028 C CA . ARG A 1 136 ? 16.059 28.120 16.977 1.00 78.12 136 ARG A CA 1
ATOM 1029 C C . ARG A 1 136 ? 14.965 28.309 18.029 1.00 78.12 136 ARG A C 1
ATOM 1031 O O . ARG A 1 136 ? 15.145 27.836 19.146 1.00 78.12 136 ARG A O 1
ATOM 1038 N N . VAL A 1 137 ? 13.845 28.947 17.678 1.00 74.50 137 VAL A N 1
ATOM 1039 C CA . VAL A 1 137 ? 12.730 29.185 18.618 1.00 74.50 137 VAL A CA 1
ATOM 1040 C C . VAL A 1 137 ? 12.066 27.873 19.052 1.00 74.50 137 VAL A C 1
ATOM 1042 O O . VAL A 1 137 ? 11.699 27.726 20.215 1.00 74.50 137 VAL A O 1
ATOM 1045 N N . SER A 1 138 ? 11.968 26.884 18.157 1.00 68.25 138 SER A N 1
ATOM 1046 C CA . SER A 1 138 ? 11.388 25.573 18.492 1.00 68.25 138 SER A CA 1
ATOM 1047 C C . SER A 1 138 ? 12.212 24.761 19.504 1.00 68.25 138 SER A C 1
ATOM 1049 O O . SER A 1 138 ? 11.658 23.927 20.216 1.00 68.25 138 SER A O 1
ATOM 1051 N N . ASN A 1 139 ? 13.525 25.006 19.593 1.00 60.66 139 ASN A N 1
ATOM 1052 C CA . ASN A 1 139 ? 14.451 24.148 20.337 1.00 60.66 139 ASN A CA 1
ATOM 1053 C C . ASN A 1 139 ? 14.789 24.656 21.755 1.00 60.66 139 ASN A C 1
ATOM 1055 O O . ASN A 1 139 ? 15.510 23.986 22.488 1.00 60.66 139 ASN A O 1
ATOM 1059 N N . THR A 1 140 ? 14.270 25.818 22.167 1.00 59.78 140 THR A N 1
ATOM 1060 C CA . THR A 1 140 ? 14.482 26.396 23.513 1.00 59.78 140 THR A CA 1
ATOM 1061 C C . THR A 1 140 ? 13.426 25.982 24.551 1.00 59.78 140 THR A C 1
ATOM 1063 O O . THR A 1 140 ? 13.449 26.478 25.671 1.00 59.78 140 THR A O 1
ATOM 1066 N N . GLY A 1 141 ? 12.492 25.089 24.199 1.00 52.66 141 GLY A N 1
ATOM 1067 C CA . GLY A 1 141 ? 11.305 24.754 25.006 1.00 52.66 141 GLY A CA 1
ATOM 1068 C C . GLY A 1 141 ? 11.374 23.489 25.876 1.00 52.66 141 GLY A C 1
ATOM 1069 O O . GLY A 1 141 ? 10.329 23.032 26.328 1.00 52.66 141 GLY A O 1
ATOM 1070 N N . ARG A 1 142 ? 12.549 22.875 26.081 1.00 49.88 142 ARG A N 1
ATOM 1071 C CA . ARG A 1 142 ? 12.719 21.687 26.948 1.00 49.88 142 ARG A CA 1
ATOM 1072 C C . ARG A 1 142 ? 13.909 21.839 27.901 1.00 49.88 142 ARG A C 1
ATOM 1074 O O . ARG A 1 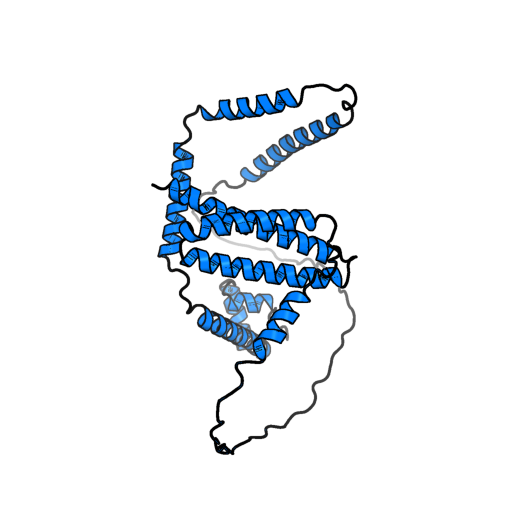142 ? 14.952 21.220 27.714 1.00 49.88 142 ARG A O 1
ATOM 1081 N N . GLY A 1 143 ? 13.726 22.680 28.917 1.00 42.16 143 GLY A N 1
ATOM 1082 C CA . GLY A 1 143 ? 14.510 22.658 30.155 1.00 42.16 143 GLY A CA 1
ATOM 1083 C C . GLY A 1 143 ? 13.777 21.856 31.235 1.00 42.16 143 GLY A C 1
ATOM 1084 O O . GLY A 1 143 ? 12.551 21.773 31.212 1.00 42.16 143 GLY A O 1
ATOM 1085 N N . THR A 1 144 ? 14.523 21.237 32.145 1.00 50.59 144 THR A N 1
ATOM 1086 C CA . THR A 1 144 ? 13.997 20.495 33.301 1.00 50.59 144 THR A CA 1
ATOM 1087 C C . THR A 1 144 ? 13.620 21.437 34.441 1.00 50.59 144 THR A C 1
ATOM 1089 O O . THR A 1 144 ? 14.447 22.267 34.810 1.00 50.59 144 THR A O 1
ATOM 1092 N N . ASP A 1 145 ? 12.453 21.235 35.056 1.00 42.28 145 ASP A N 1
ATOM 1093 C CA . ASP A 1 145 ? 12.153 21.754 36.398 1.00 42.28 145 ASP A CA 1
ATOM 1094 C C . ASP A 1 145 ? 12.331 20.652 37.456 1.00 42.28 145 ASP A C 1
ATOM 1096 O O . ASP A 1 145 ? 12.129 19.464 37.188 1.00 42.28 145 ASP A O 1
ATOM 1100 N N . GLU A 1 146 ? 12.771 21.058 38.646 1.00 43.78 146 GLU A N 1
ATOM 1101 C CA . GLU A 1 146 ? 13.375 20.195 39.669 1.00 43.78 146 GLU A CA 1
ATOM 1102 C C . GLU A 1 146 ? 12.479 20.024 40.916 1.00 43.78 146 GLU A C 1
ATOM 1104 O O . GLU A 1 146 ? 11.535 20.778 41.152 1.00 43.78 146 GLU A O 1
ATOM 1109 N N . LEU A 1 147 ? 12.754 18.994 41.723 1.00 44.69 147 LEU A N 1
ATOM 1110 C CA . LEU A 1 147 ? 11.966 18.632 42.907 1.00 44.69 147 LEU A CA 1
ATOM 1111 C C . LEU A 1 147 ? 12.115 19.638 44.061 1.00 44.69 147 LEU A C 1
ATOM 1113 O O . LEU A 1 147 ? 13.226 19.925 44.500 1.00 44.69 147 LEU A O 1
ATOM 1117 N N . ALA A 1 148 ? 10.992 20.030 44.671 1.00 38.19 148 ALA A N 1
ATOM 1118 C CA . ALA A 1 148 ? 10.976 20.708 45.968 1.00 38.19 148 ALA A CA 1
ATOM 1119 C C . ALA A 1 148 ? 9.820 20.224 46.871 1.00 38.19 148 ALA A C 1
ATOM 1121 O O . ALA A 1 148 ? 8.664 20.608 46.703 1.00 38.19 148 ALA A O 1
ATOM 1122 N N . HIS A 1 149 ? 10.148 19.420 47.887 1.00 40.78 149 HIS A N 1
ATOM 1123 C CA . HIS A 1 149 ? 9.386 19.380 49.147 1.00 40.78 149 HIS A CA 1
ATOM 1124 C C . HIS A 1 149 ? 9.933 20.510 50.068 1.00 40.78 149 HIS A C 1
ATOM 1126 O O . HIS A 1 149 ? 11.045 20.977 49.847 1.00 40.78 149 HIS A O 1
ATOM 1132 N N . THR A 1 150 ? 9.281 21.031 51.115 1.00 38.19 150 THR A N 1
ATOM 1133 C CA . THR A 1 150 ? 8.309 20.482 52.087 1.00 38.19 150 THR A CA 1
ATOM 1134 C C . THR A 1 150 ? 7.456 21.616 52.722 1.00 38.19 150 THR A C 1
ATOM 1136 O O . THR A 1 150 ? 7.696 22.789 52.461 1.00 38.19 150 THR A O 1
ATOM 1139 N N . SER A 1 151 ? 6.581 21.252 53.677 1.00 39.59 151 SER A N 1
ATOM 1140 C CA . SER A 1 151 ? 6.210 22.037 54.884 1.00 39.59 151 SER A CA 1
ATOM 1141 C C . SER A 1 151 ? 4.978 22.970 54.876 1.00 39.59 151 SER A C 1
ATOM 1143 O O . SER A 1 151 ? 5.060 24.166 54.634 1.00 39.59 151 SER A O 1
ATOM 1145 N N . THR A 1 152 ? 3.857 22.400 55.339 1.00 35.22 152 THR A N 1
ATOM 1146 C CA . THR A 1 152 ? 3.126 22.805 56.567 1.00 35.22 152 THR A CA 1
ATOM 1147 C C . THR A 1 152 ? 2.773 24.282 56.823 1.00 35.22 152 THR A C 1
ATOM 1149 O O . THR A 1 152 ? 3.634 25.062 57.217 1.00 35.22 152 THR A O 1
ATOM 1152 N N . THR A 1 153 ? 1.464 24.595 56.854 1.00 37.19 153 THR A N 1
ATOM 1153 C CA . THR A 1 153 ? 0.717 25.240 57.978 1.00 37.19 153 THR A CA 1
ATOM 1154 C C . THR A 1 153 ? -0.804 25.204 57.678 1.00 37.19 153 THR A C 1
ATOM 1156 O O . THR A 1 153 ? -1.199 24.990 56.535 1.00 37.19 153 THR A O 1
ATOM 1159 N N . ALA A 1 154 ? -1.669 25.350 58.690 1.00 42.66 154 ALA A N 1
ATOM 1160 C CA . ALA A 1 154 ? -3.142 25.284 58.611 1.00 42.66 154 ALA A CA 1
ATOM 1161 C C . ALA A 1 154 ? -3.789 26.416 59.466 1.00 42.66 154 ALA A C 1
ATOM 1163 O O . ALA A 1 154 ? -3.045 27.113 60.155 1.00 42.66 154 ALA A O 1
ATOM 1164 N N . PRO A 1 155 ? -5.131 26.539 59.596 1.00 63.09 155 PRO A N 1
ATOM 1165 C CA . PRO A 1 155 ? -6.182 26.629 58.563 1.00 63.09 155 PRO A CA 1
ATOM 1166 C C . PRO A 1 155 ? -7.142 27.851 58.769 1.00 63.09 155 PRO A C 1
ATOM 1168 O O . PRO A 1 155 ? -6.945 28.649 59.680 1.00 63.09 155 PRO A O 1
ATOM 1171 N N . THR A 1 156 ? -8.264 27.907 58.014 1.00 44.59 156 THR A N 1
ATOM 1172 C CA . THR A 1 156 ? -9.497 28.748 58.203 1.00 44.59 156 THR A CA 1
ATOM 1173 C C . THR A 1 156 ? -9.475 30.218 57.688 1.00 44.59 156 THR A C 1
ATOM 1175 O O . THR A 1 156 ? -8.392 30.770 57.532 1.00 44.59 156 THR A O 1
ATOM 1178 N N . PRO A 1 157 ? -10.635 30.908 57.478 1.00 57.16 157 PRO A N 1
ATOM 1179 C CA . PRO A 1 157 ? -11.866 30.486 56.756 1.00 57.16 157 PRO A CA 1
ATOM 1180 C C . PRO A 1 157 ? -12.566 31.590 55.873 1.00 57.16 157 PRO A C 1
ATOM 1182 O O . PRO A 1 157 ? -12.209 32.759 55.947 1.00 57.16 157 PRO A O 1
ATOM 1185 N N . VAL A 1 158 ? -13.672 31.230 55.168 1.00 40.31 158 VAL A N 1
ATOM 1186 C CA . VAL A 1 158 ? -14.716 32.103 54.507 1.00 40.31 158 VAL A CA 1
ATOM 1187 C C . VAL A 1 158 ? -14.268 32.809 53.187 1.00 40.31 158 VAL A C 1
ATOM 1189 O O . VAL A 1 158 ? -13.256 33.490 53.186 1.00 40.31 158 VAL A O 1
ATOM 1192 N N . LYS A 1 159 ? -14.929 32.717 52.004 1.00 42.44 159 LYS A N 1
ATOM 1193 C CA . LYS A 1 159 ? -16.279 33.249 51.671 1.00 42.44 159 LYS A CA 1
ATOM 1194 C C . LYS A 1 159 ? -16.854 32.859 50.271 1.00 42.44 159 LYS A C 1
ATOM 1196 O O . LYS A 1 159 ? -16.311 33.235 49.243 1.00 42.44 159 LYS A O 1
ATOM 1201 N N . GLU A 1 160 ? -17.996 32.170 50.278 1.00 36.03 160 GLU A N 1
ATOM 1202 C CA . GLU A 1 160 ? -19.237 32.325 49.468 1.00 36.03 160 GLU A CA 1
ATOM 1203 C C . GLU A 1 160 ? -19.306 33.109 48.108 1.00 36.03 160 GLU A C 1
ATOM 1205 O O . GLU A 1 160 ? -19.235 34.336 48.101 1.00 36.03 160 GLU A O 1
ATOM 1210 N N . SER A 1 161 ? -19.710 32.386 47.033 1.00 41.72 161 SER A N 1
ATOM 1211 C CA . SER A 1 161 ? -20.528 32.802 45.842 1.00 41.72 161 SER A CA 1
ATOM 1212 C C . SER A 1 161 ? -19.983 33.809 44.791 1.00 41.72 161 SER A C 1
ATOM 1214 O O . SER A 1 161 ? -19.081 34.577 45.108 1.00 41.72 161 SER A O 1
ATOM 1216 N N . PRO A 1 162 ? -20.565 33.918 43.556 1.00 63.44 162 PRO A N 1
ATOM 1217 C CA . PRO A 1 162 ? -21.533 33.062 42.820 1.00 63.44 162 PRO A CA 1
ATOM 1218 C C . PRO A 1 162 ? -21.040 32.595 41.403 1.00 63.44 162 PRO A C 1
ATOM 1220 O O . PRO A 1 162 ? -19.994 33.048 40.938 1.00 63.44 162 PRO A O 1
ATOM 1223 N N . PRO A 1 163 ? -21.771 31.722 40.664 1.00 54.56 163 PRO A N 1
ATOM 1224 C CA . PRO A 1 163 ? -21.371 31.254 39.321 1.00 54.56 163 PRO A CA 1
ATOM 1225 C C . PRO A 1 163 ? -21.729 32.214 38.164 1.00 54.56 163 PRO A C 1
ATOM 1227 O O . PRO A 1 163 ? -22.717 32.944 38.230 1.00 54.56 163 PRO A O 1
ATOM 1230 N N . ILE A 1 164 ? -20.971 32.147 37.057 1.00 47.91 164 ILE A N 1
ATOM 1231 C CA . ILE A 1 164 ? -21.239 32.882 35.802 1.00 47.91 164 ILE A CA 1
ATOM 1232 C C . ILE A 1 164 ? -21.820 31.945 34.733 1.00 47.91 164 ILE A C 1
ATOM 1234 O O . ILE A 1 164 ? -21.257 30.896 34.428 1.00 47.91 164 ILE A O 1
ATOM 1238 N N . THR A 1 165 ? -22.927 32.366 34.119 1.00 38.34 165 THR A N 1
ATOM 1239 C CA . THR A 1 165 ? -23.598 31.658 33.018 1.00 38.34 165 THR A CA 1
ATOM 1240 C C . THR A 1 165 ? -22.973 31.988 31.662 1.00 38.34 165 THR A C 1
ATOM 1242 O O . THR A 1 165 ? -23.098 33.120 31.193 1.00 38.34 165 THR A O 1
ATOM 1245 N N . THR A 1 166 ? -22.435 30.984 30.965 1.00 48.62 166 THR A N 1
ATOM 1246 C CA . THR A 1 166 ? -22.062 31.088 29.542 1.00 48.62 166 THR A CA 1
ATOM 1247 C C . THR A 1 166 ? -23.017 30.254 28.692 1.00 48.62 166 THR A C 1
ATOM 1249 O O . THR A 1 166 ? -23.183 29.058 28.911 1.00 48.62 166 THR A O 1
ATOM 1252 N N . LYS A 1 167 ? -23.674 30.895 27.720 1.00 37.00 167 LYS A N 1
ATOM 1253 C CA . LYS A 1 167 ? -24.662 30.263 26.833 1.00 37.00 167 LYS A CA 1
ATOM 1254 C C . LYS A 1 167 ? -23.955 29.550 25.678 1.00 37.00 167 LYS A C 1
ATOM 1256 O O . LYS A 1 167 ? -23.197 30.197 24.960 1.00 37.00 167 LYS A O 1
ATOM 1261 N N . GLN A 1 168 ? -24.271 28.280 25.431 1.00 38.34 168 GLN A N 1
ATOM 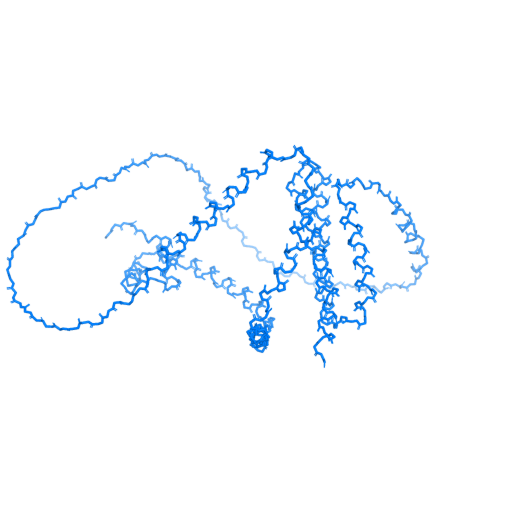1262 C CA . GLN A 1 168 ? -24.048 27.658 24.121 1.00 38.34 168 GLN A CA 1
ATOM 1263 C C . GLN A 1 168 ? -25.310 27.800 23.258 1.00 38.34 168 GLN A C 1
ATOM 1265 O O . GLN A 1 168 ? -26.430 27.768 23.769 1.00 38.34 168 GLN A O 1
ATOM 1270 N N . ALA A 1 169 ? -25.125 28.026 21.957 1.00 43.78 169 ALA A N 1
ATOM 1271 C CA . ALA A 1 169 ? -26.213 28.263 21.014 1.00 43.78 169 ALA A CA 1
ATOM 1272 C C . ALA A 1 169 ? -26.715 26.944 20.411 1.00 43.78 169 ALA A C 1
ATOM 1274 O O . ALA A 1 169 ? -25.926 26.124 19.948 1.00 43.78 169 ALA A O 1
ATOM 1275 N N . SER A 1 170 ? -28.032 26.759 20.379 1.00 36.62 170 SER A N 1
ATOM 1276 C CA . SER A 1 170 ? -28.680 25.605 19.755 1.00 36.62 170 SER A CA 1
ATOM 1277 C C . SER A 1 170 ? -28.776 25.771 18.236 1.00 36.62 170 SER A C 1
ATOM 1279 O O . SER A 1 170 ? -29.382 26.739 17.770 1.00 36.62 170 SER A O 1
ATOM 1281 N N . VAL A 1 171 ? -28.271 24.797 17.474 1.00 47.69 171 VAL A N 1
ATOM 1282 C CA . VAL A 1 171 ? -28.494 24.680 16.023 1.00 47.69 171 VAL A CA 1
ATOM 1283 C C . VAL A 1 171 ? -29.196 23.354 15.716 1.00 47.69 171 VAL A C 1
ATOM 1285 O O . VAL A 1 171 ? -28.568 22.307 15.599 1.00 47.69 171 VAL A O 1
ATOM 1288 N N . SER A 1 172 ? -30.517 23.426 15.572 1.00 37.19 172 SER A N 1
ATOM 1289 C CA . SER A 1 172 ? -31.346 22.469 14.816 1.00 37.19 172 SER A CA 1
ATOM 1290 C C . SER A 1 172 ? -31.397 22.942 13.344 1.00 37.19 172 SER A C 1
ATOM 1292 O O . SER A 1 172 ? -31.116 24.112 13.093 1.00 37.19 172 SER A O 1
ATOM 1294 N N . THR A 1 173 ? -31.761 22.198 12.292 1.00 35.66 173 THR A N 1
ATOM 1295 C CA . THR A 1 173 ? -32.306 20.829 12.062 1.00 35.66 173 THR A CA 1
ATOM 1296 C C . THR A 1 173 ? -31.865 20.440 10.606 1.00 35.66 173 THR A C 1
ATOM 1298 O O . THR A 1 173 ? -31.128 21.212 10.003 1.00 35.66 173 THR A O 1
ATOM 1301 N N . THR A 1 174 ? -32.185 19.342 9.898 1.00 33.56 174 THR A N 1
ATOM 1302 C CA . THR A 1 174 ? -33.324 18.393 9.868 1.00 33.56 174 THR A CA 1
ATOM 1303 C C . THR A 1 174 ? -32.952 17.150 9.024 1.00 33.56 174 THR A C 1
ATOM 1305 O O . THR A 1 174 ? -32.109 17.282 8.146 1.00 33.56 174 THR A O 1
ATOM 1308 N N . THR A 1 175 ? -33.677 16.027 9.183 1.00 39.84 175 THR A N 1
ATOM 1309 C CA . THR A 1 175 ? -33.888 14.951 8.164 1.00 39.84 175 THR A CA 1
ATOM 1310 C C . THR A 1 175 ? -32.645 14.124 7.750 1.00 39.84 175 THR A C 1
ATOM 1312 O O . THR A 1 175 ? -31.751 14.645 7.102 1.00 39.84 175 THR A O 1
ATOM 1315 N N . ALA A 1 176 ? -32.447 12.834 8.062 1.00 34.97 176 ALA A N 1
ATOM 1316 C CA . ALA A 1 176 ? -33.306 11.658 8.312 1.00 34.97 176 ALA A CA 1
ATOM 1317 C C . ALA A 1 176 ? -33.896 10.954 7.063 1.00 34.97 176 ALA A C 1
ATOM 1319 O O . ALA A 1 176 ? -34.813 11.458 6.424 1.00 34.97 176 ALA A O 1
ATOM 1320 N N . LEU A 1 177 ? -33.444 9.721 6.796 1.00 47.59 177 LEU A N 1
ATOM 1321 C CA . LEU A 1 177 ? -34.128 8.712 5.972 1.00 47.59 177 LEU A CA 1
ATOM 1322 C C . LEU A 1 177 ? -33.861 7.321 6.577 1.00 47.59 177 LEU A C 1
ATOM 1324 O O . LEU A 1 177 ? -32.761 7.065 7.056 1.00 47.59 177 LEU A O 1
ATOM 1328 N N . ASN A 1 178 ? -34.875 6.449 6.609 1.00 46.12 178 ASN A N 1
ATOM 1329 C CA . ASN A 1 178 ? -34.874 5.211 7.404 1.00 46.12 178 ASN A CA 1
ATOM 1330 C C . ASN A 1 178 ? -35.655 4.084 6.686 1.00 46.12 178 ASN A C 1
ATOM 1332 O O . ASN A 1 178 ? -36.845 4.275 6.413 1.00 46.12 178 ASN A O 1
ATOM 1336 N N . PRO A 1 179 ? -35.042 2.915 6.410 1.00 52.06 179 PRO A N 1
ATOM 1337 C CA . PRO A 1 179 ? -35.731 1.727 5.916 1.00 52.06 179 PRO A CA 1
ATOM 1338 C C . PRO A 1 179 ? -36.055 0.717 7.040 1.00 52.06 179 PRO A C 1
ATOM 1340 O O . PRO A 1 179 ? -35.268 -0.164 7.373 1.00 52.06 179 PRO A O 1
ATOM 1343 N N . LYS A 1 180 ? -37.282 0.833 7.557 1.00 42.25 180 LYS A N 1
ATOM 1344 C CA . LYS A 1 180 ? -38.118 -0.203 8.202 1.00 42.25 180 LYS A CA 1
ATOM 1345 C C . LYS A 1 180 ? -37.604 -1.670 8.098 1.00 42.25 180 LYS A C 1
ATOM 1347 O O . LYS A 1 180 ? -37.543 -2.187 6.981 1.00 42.25 180 LYS A O 1
ATOM 1352 N N . PRO A 1 181 ? -37.406 -2.400 9.219 1.00 45.31 181 PRO A N 1
ATOM 1353 C CA . PRO A 1 181 ? -37.192 -3.851 9.194 1.00 45.31 181 PRO A CA 1
ATOM 1354 C C . PRO A 1 181 ? -38.492 -4.607 8.865 1.00 45.31 181 PRO A C 1
ATOM 1356 O O . PRO A 1 181 ? -39.588 -4.157 9.217 1.00 45.31 181 PRO A O 1
ATOM 1359 N N . GLY A 1 182 ? -38.385 -5.767 8.210 1.00 38.72 182 GLY A N 1
ATOM 1360 C CA . GLY A 1 182 ? -39.548 -6.550 7.785 1.00 38.72 182 GLY A CA 1
ATOM 1361 C C . GLY A 1 182 ? -39.265 -8.038 7.575 1.00 38.72 182 GLY A C 1
ATOM 1362 O O . GLY A 1 182 ? -38.483 -8.399 6.704 1.00 38.72 182 GLY A O 1
ATOM 1363 N N . ASP A 1 183 ? -40.002 -8.845 8.339 1.00 45.09 183 ASP A N 1
ATOM 1364 C CA . ASP A 1 183 ? -40.288 -10.273 8.169 1.00 45.09 183 ASP A CA 1
ATOM 1365 C C . ASP A 1 183 ? -39.141 -11.300 8.239 1.00 45.09 183 ASP A C 1
ATOM 1367 O O . ASP A 1 183 ? -37.969 -11.056 7.972 1.00 45.09 183 ASP A O 1
ATOM 1371 N N . ALA A 1 184 ? -39.518 -12.496 8.691 1.00 42.53 184 ALA A N 1
ATOM 1372 C CA . ALA A 1 184 ? -38.617 -13.566 9.104 1.00 42.53 184 ALA A CA 1
ATOM 1373 C C . ALA A 1 184 ? -38.842 -14.856 8.292 1.00 42.53 184 ALA A C 1
ATOM 1375 O O . ALA A 1 184 ? -39.736 -14.943 7.454 1.00 42.53 184 ALA A O 1
ATOM 1376 N N . ARG A 1 185 ? -38.114 -15.913 8.687 1.00 37.91 185 ARG A N 1
ATOM 1377 C CA . ARG A 1 185 ? -38.499 -17.329 8.525 1.00 37.91 185 ARG A CA 1
ATOM 1378 C C . ARG A 1 185 ? -38.430 -17.914 7.105 1.00 37.91 185 ARG A C 1
ATOM 1380 O O . ARG A 1 185 ? -39.451 -18.096 6.449 1.00 37.91 185 ARG A O 1
ATOM 1387 N N . ASN A 1 186 ? -37.272 -18.493 6.773 1.00 38.28 186 ASN A N 1
ATOM 1388 C CA . ASN A 1 186 ? -37.270 -19.880 6.283 1.00 38.28 186 ASN A CA 1
ATOM 1389 C C . ASN A 1 186 ? -35.951 -20.620 6.588 1.00 38.28 186 ASN A C 1
ATOM 1391 O O . ASN A 1 186 ? -35.009 -20.580 5.802 1.00 38.28 186 ASN A O 1
ATOM 1395 N N . GLN A 1 187 ? -35.887 -21.329 7.719 1.00 41.69 187 GLN A N 1
ATOM 1396 C CA . GLN A 1 187 ? -34.898 -22.397 7.892 1.00 41.69 187 GLN A CA 1
ATOM 1397 C C . GLN A 1 187 ? -35.455 -23.664 7.241 1.00 41.69 187 GLN A C 1
ATOM 1399 O O . GLN A 1 187 ? -36.469 -24.191 7.701 1.00 41.69 187 GLN A O 1
ATOM 1404 N N . ARG A 1 188 ? -34.789 -24.174 6.200 1.00 39.78 188 ARG A N 1
ATOM 1405 C CA . ARG A 1 188 ? -35.113 -25.481 5.619 1.00 39.78 188 ARG A CA 1
ATOM 1406 C C . ARG A 1 188 ? -33.872 -26.361 5.574 1.00 39.78 188 ARG A C 1
ATOM 1408 O O . ARG A 1 188 ? -32.998 -26.178 4.733 1.00 39.78 188 ARG A O 1
ATOM 1415 N N . SER A 1 189 ? -33.818 -27.313 6.496 1.00 46.81 189 SER A N 1
ATOM 1416 C CA . SER A 1 189 ? -32.837 -28.393 6.501 1.00 46.81 189 SER A CA 1
ATOM 1417 C C . SER A 1 189 ? -32.961 -29.242 5.232 1.00 46.81 189 SER A C 1
ATOM 1419 O O . SER A 1 189 ? -34.065 -29.571 4.793 1.00 46.81 189 SER A O 1
ATOM 1421 N N . VAL A 1 190 ? -31.816 -29.606 4.654 1.00 42.25 190 VAL A N 1
ATOM 1422 C CA . VAL A 1 190 ? -31.708 -30.541 3.528 1.00 42.25 190 VAL A CA 1
ATOM 1423 C C . VAL A 1 190 ? -30.768 -31.666 3.951 1.00 42.25 190 VAL A C 1
ATOM 1425 O O . VAL A 1 190 ? -29.568 -31.452 4.100 1.00 42.25 190 VAL A O 1
ATOM 1428 N N . SER A 1 191 ? -31.335 -32.853 4.160 1.00 39.97 191 SER A N 1
ATOM 1429 C CA . SER A 1 191 ? -30.616 -34.101 4.444 1.00 39.97 191 SER A CA 1
ATOM 1430 C C . SER A 1 191 ? -30.827 -35.080 3.289 1.00 39.97 191 SER A C 1
ATOM 1432 O O . SER A 1 191 ? -31.965 -35.214 2.847 1.00 39.97 191 SER A O 1
ATOM 1434 N N . GLY A 1 192 ? -29.776 -35.803 2.877 1.00 38.84 192 GLY A N 1
ATOM 1435 C CA . GLY A 1 192 ? -29.824 -36.839 1.822 1.00 38.84 192 GLY A CA 1
ATOM 1436 C C . GLY A 1 192 ? -29.956 -36.253 0.403 1.00 38.84 192 GLY A C 1
ATOM 1437 O O . GLY A 1 192 ? -30.713 -35.320 0.184 1.00 38.84 192 GLY A O 1
ATOM 1438 N N . ASP A 1 193 ? -29.220 -36.682 -0.621 1.00 34.59 193 ASP A N 1
ATOM 1439 C CA . ASP A 1 193 ? -28.707 -38.027 -0.890 1.00 34.59 193 ASP A CA 1
ATOM 1440 C C . ASP A 1 193 ? -27.362 -38.007 -1.632 1.00 34.59 193 ASP A C 1
ATOM 1442 O O . ASP A 1 193 ? -27.127 -37.187 -2.521 1.00 34.59 193 ASP A O 1
ATOM 1446 N N . VAL A 1 194 ? -26.497 -38.980 -1.329 1.00 42.38 194 VAL A N 1
ATOM 1447 C CA . VAL A 1 194 ? -25.246 -39.216 -2.066 1.00 42.38 194 VAL A CA 1
ATOM 1448 C C . VAL A 1 194 ? -25.501 -40.250 -3.163 1.00 42.38 194 VAL A C 1
ATOM 1450 O O . VAL A 1 194 ? -25.373 -41.454 -2.942 1.00 42.38 194 VAL A O 1
ATOM 1453 N N . GLN A 1 195 ? -25.861 -39.794 -4.365 1.00 43.16 195 GLN A N 1
ATOM 1454 C CA . GLN A 1 195 ? -25.952 -40.684 -5.526 1.00 43.16 195 GLN A CA 1
ATOM 1455 C C . GLN A 1 195 ? -24.552 -41.067 -6.026 1.00 43.16 195 GLN A C 1
ATOM 1457 O O . GLN A 1 195 ? -23.774 -40.222 -6.470 1.00 43.16 195 GLN A O 1
ATOM 1462 N N . ALA A 1 196 ? -24.236 -42.362 -5.975 1.00 39.25 196 ALA A N 1
ATOM 1463 C CA . ALA A 1 196 ? -22.988 -42.902 -6.500 1.00 39.25 196 ALA A CA 1
ATOM 1464 C C . ALA A 1 196 ? -22.973 -42.847 -8.039 1.00 39.25 196 ALA A C 1
ATOM 1466 O O . ALA A 1 196 ? -23.766 -43.510 -8.710 1.00 39.25 196 ALA A O 1
ATOM 1467 N N . VAL A 1 197 ? -22.052 -42.067 -8.607 1.00 45.44 197 VAL A N 1
ATOM 1468 C CA . VAL A 1 197 ? -21.888 -41.934 -10.061 1.00 45.44 197 VAL A CA 1
ATOM 1469 C C . VAL A 1 197 ? -21.071 -43.112 -10.599 1.00 45.44 197 VAL A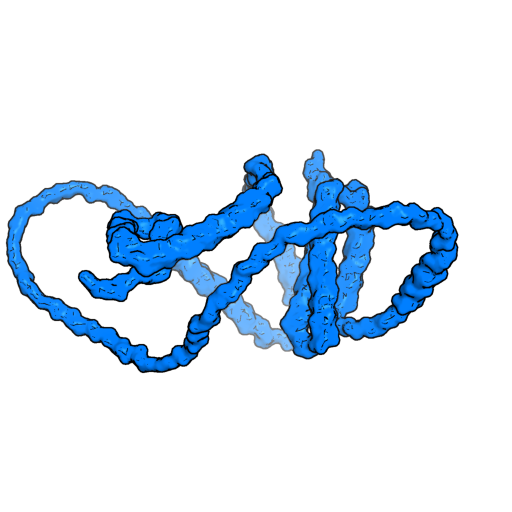 C 1
ATOM 1471 O O . VAL A 1 197 ? -19.891 -43.256 -10.282 1.00 45.44 197 VAL A O 1
ATOM 1474 N N . ASN A 1 198 ? -21.685 -43.947 -11.442 1.00 44.75 198 ASN A N 1
ATOM 1475 C CA . ASN A 1 198 ? -20.993 -45.044 -12.124 1.00 44.75 198 ASN A CA 1
ATOM 1476 C C . ASN A 1 198 ? -19.982 -44.506 -13.152 1.00 44.75 198 ASN A C 1
ATOM 1478 O O . ASN A 1 198 ? -20.366 -43.953 -14.183 1.00 44.75 198 ASN A O 1
ATOM 1482 N N . TYR A 1 199 ? -18.690 -44.719 -12.902 1.00 39.84 199 TYR A N 1
ATOM 1483 C CA . TYR A 1 199 ? -17.622 -44.382 -13.845 1.00 39.84 199 TYR A CA 1
ATOM 1484 C C . TYR A 1 199 ? -17.490 -45.446 -14.943 1.00 39.84 199 TYR A C 1
ATOM 1486 O O . TYR A 1 199 ? -16.966 -46.535 -14.713 1.00 39.84 199 TYR A O 1
ATOM 1494 N N . ALA A 1 200 ? -17.901 -45.104 -16.165 1.00 44.44 200 ALA 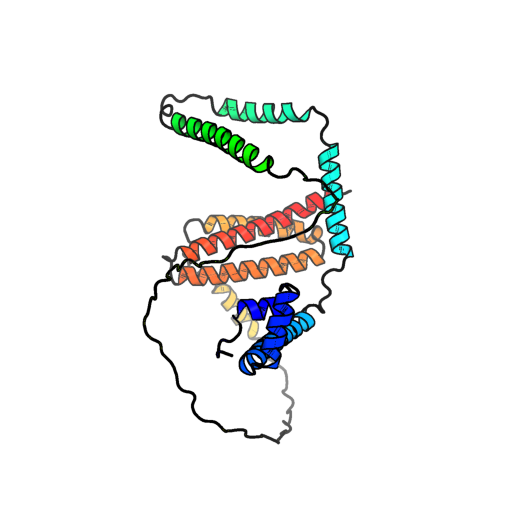A N 1
ATOM 1495 C CA . ALA A 1 200 ? -17.531 -45.858 -17.361 1.00 44.44 200 ALA A CA 1
ATOM 1496 C C . ALA A 1 200 ? -16.105 -45.465 -17.818 1.00 44.44 200 ALA A C 1
ATOM 1498 O O . ALA A 1 200 ? -15.806 -44.270 -17.899 1.00 44.44 200 ALA A O 1
ATOM 1499 N N . PRO A 1 201 ? -15.210 -46.420 -18.141 1.00 51.03 201 PRO A N 1
ATOM 1500 C CA . PRO A 1 201 ? -13.836 -46.108 -18.537 1.00 51.03 201 PRO A CA 1
ATOM 1501 C C . PRO A 1 201 ? -13.769 -45.511 -19.953 1.00 51.03 201 PRO A C 1
ATOM 1503 O O . PRO A 1 201 ? -14.020 -46.192 -20.948 1.00 51.03 201 PRO A O 1
ATOM 1506 N N . ILE A 1 202 ? -13.388 -44.234 -20.055 1.00 51.00 202 ILE A N 1
ATOM 1507 C CA . ILE A 1 202 ? -13.216 -43.535 -21.337 1.00 51.00 202 ILE A CA 1
ATOM 1508 C C . ILE A 1 202 ? -11.888 -43.949 -21.991 1.00 51.00 202 ILE A C 1
ATOM 1510 O O . ILE A 1 202 ? -10.813 -43.868 -21.395 1.00 51.00 202 ILE A O 1
ATOM 1514 N N . ASN A 1 203 ? -11.961 -44.401 -23.243 1.00 47.81 203 ASN A N 1
ATOM 1515 C CA . ASN A 1 203 ? -10.855 -45.064 -23.931 1.00 47.81 203 ASN A CA 1
ATOM 1516 C C . ASN A 1 203 ? -9.916 -44.053 -24.629 1.00 47.81 203 ASN A C 1
ATOM 1518 O O . ASN A 1 203 ? -10.138 -43.653 -25.773 1.00 47.81 203 ASN A O 1
ATOM 1522 N N . HIS A 1 204 ? -8.866 -43.609 -23.932 1.00 43.56 204 HIS A N 1
ATOM 1523 C CA . HIS A 1 204 ? -7.948 -42.565 -24.407 1.00 43.56 204 HIS A CA 1
ATOM 1524 C C . HIS A 1 204 ? -6.954 -43.036 -25.490 1.00 43.56 204 HIS A C 1
ATOM 1526 O O . HIS A 1 204 ? -5.780 -43.295 -25.216 1.00 43.56 204 HIS A O 1
ATOM 1532 N N . ARG A 1 205 ? -7.382 -43.034 -26.760 1.00 50.66 205 ARG A N 1
ATOM 1533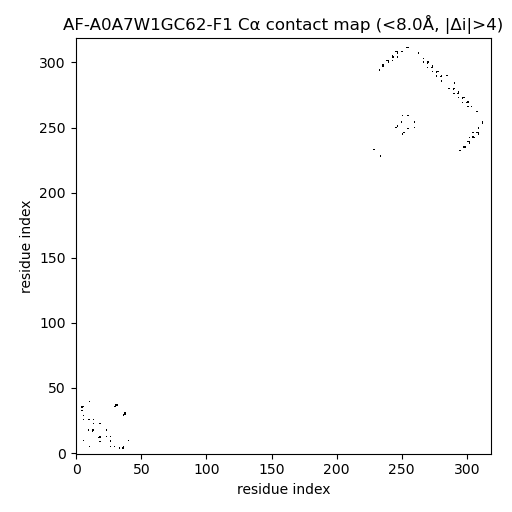 C CA . ARG A 1 205 ? -6.484 -42.989 -27.933 1.00 50.66 205 ARG A CA 1
ATOM 1534 C C . ARG A 1 205 ? -6.983 -41.969 -28.972 1.00 50.66 205 ARG A C 1
ATOM 1536 O O . ARG A 1 205 ? -8.182 -41.809 -29.156 1.00 50.66 205 ARG A O 1
ATOM 1543 N N . ASN A 1 206 ? -6.041 -41.326 -29.674 1.00 52.06 206 ASN A N 1
ATOM 1544 C CA . ASN A 1 206 ? -6.219 -40.485 -30.882 1.00 52.06 206 ASN A CA 1
ATOM 1545 C C . ASN A 1 206 ? -6.546 -38.970 -30.755 1.00 52.06 206 ASN A C 1
ATOM 1547 O O . ASN A 1 206 ? -6.986 -38.381 -31.738 1.00 52.06 206 ASN A O 1
ATOM 1551 N N . THR A 1 207 ? -6.244 -38.274 -29.650 1.00 51.12 207 THR A N 1
ATOM 1552 C CA . THR A 1 207 ? -6.406 -36.792 -29.579 1.00 51.12 207 THR A CA 1
ATOM 1553 C C . THR A 1 207 ? -5.156 -35.970 -29.949 1.00 51.12 207 THR A C 1
ATOM 1555 O O . THR A 1 207 ? -5.266 -34.795 -30.295 1.00 51.12 207 THR A O 1
ATOM 1558 N N . THR A 1 208 ? -3.954 -36.554 -29.940 1.00 56.00 208 THR A N 1
ATOM 1559 C CA . THR A 1 208 ? -2.675 -35.805 -29.932 1.00 56.00 208 THR A CA 1
ATOM 1560 C C . THR A 1 208 ? -2.276 -35.115 -31.251 1.00 56.00 208 THR A C 1
ATOM 1562 O O . THR A 1 208 ? -1.266 -34.410 -31.278 1.00 56.00 208 THR A O 1
ATOM 1565 N N . ARG A 1 209 ? -3.002 -35.310 -32.366 1.00 48.53 209 ARG A N 1
ATOM 1566 C CA . ARG A 1 209 ? -2.546 -34.864 -33.705 1.00 48.53 209 ARG A CA 1
ATOM 1567 C C . ARG A 1 209 ? -3.145 -33.542 -34.205 1.00 48.53 209 ARG A C 1
ATOM 1569 O O . ARG A 1 209 ? -2.497 -32.885 -35.013 1.00 48.53 209 ARG A O 1
ATOM 1576 N N . MET A 1 210 ? -4.319 -33.117 -33.725 1.00 47.84 210 MET A N 1
ATOM 1577 C CA . MET A 1 210 ? -4.977 -31.885 -34.213 1.00 47.84 210 MET A CA 1
ATOM 1578 C C . MET A 1 210 ? -4.610 -30.618 -33.421 1.00 47.84 210 MET A C 1
ATOM 1580 O O . MET A 1 210 ? -4.687 -29.518 -33.956 1.00 47.84 210 MET A O 1
ATOM 1584 N N . SER A 1 211 ? -4.122 -30.739 -32.184 1.00 52.69 211 SER A N 1
ATOM 1585 C CA . SER A 1 211 ? -3.856 -29.580 -31.312 1.00 52.69 211 SER A CA 1
ATOM 1586 C C . SER A 1 211 ? -2.673 -28.694 -31.742 1.00 52.69 211 SER A C 1
ATOM 1588 O O . SER A 1 211 ? -2.486 -27.618 -31.178 1.00 52.69 211 SER A O 1
ATOM 1590 N N . ARG A 1 212 ? -1.850 -29.116 -32.718 1.00 51.56 212 ARG A N 1
ATOM 1591 C CA . ARG A 1 212 ? -0.661 -28.358 -33.165 1.00 51.56 212 ARG A CA 1
ATOM 1592 C C . ARG A 1 212 ? -0.938 -27.300 -34.237 1.00 51.56 212 ARG A C 1
ATOM 1594 O O . ARG A 1 212 ? -0.222 -26.302 -34.252 1.00 51.56 212 ARG A O 1
ATOM 1601 N N . THR A 1 213 ? -1.935 -27.473 -35.107 1.00 52.16 213 THR A N 1
ATOM 1602 C CA . THR A 1 213 ? -2.253 -26.478 -36.155 1.00 52.16 213 THR A CA 1
ATOM 1603 C C . THR A 1 213 ? -2.870 -25.227 -35.541 1.00 52.16 213 THR A C 1
ATOM 1605 O O . THR A 1 213 ? -2.258 -24.161 -35.614 1.00 52.16 213 THR A O 1
ATOM 1608 N N . LEU A 1 214 ? -3.965 -25.398 -34.790 1.00 52.69 214 LEU A N 1
ATOM 1609 C CA . LEU A 1 214 ? -4.678 -24.322 -34.092 1.00 52.69 214 LEU A CA 1
ATOM 1610 C C . LEU A 1 214 ? -3.758 -23.520 -33.154 1.00 52.69 214 LEU A C 1
ATOM 1612 O O . LEU A 1 214 ? -3.797 -22.291 -33.143 1.00 52.69 214 LEU A O 1
ATOM 1616 N N . ALA A 1 215 ? -2.852 -24.189 -32.430 1.00 51.53 215 ALA A N 1
ATOM 1617 C CA . ALA A 1 215 ? -1.853 -23.523 -31.589 1.00 51.53 215 ALA A CA 1
ATOM 1618 C C . ALA A 1 215 ? -0.801 -22.719 -32.388 1.00 51.53 215 ALA A C 1
ATOM 1620 O O . ALA A 1 215 ? -0.219 -21.774 -31.854 1.00 51.53 215 ALA A O 1
ATOM 1621 N N . SER A 1 216 ? -0.552 -23.058 -33.659 1.00 51.00 216 SER A N 1
ATOM 1622 C CA . SER A 1 216 ? 0.356 -22.319 -34.556 1.00 51.00 216 SER A CA 1
ATOM 1623 C C . SER A 1 216 ? -0.313 -21.133 -35.264 1.00 51.00 216 SER A C 1
ATOM 1625 O O . SER A 1 216 ? 0.374 -20.203 -35.694 1.00 51.00 216 SER A O 1
ATOM 1627 N N . GLU A 1 217 ? -1.639 -21.161 -35.392 1.00 46.88 217 GLU A N 1
ATOM 1628 C CA . GLU A 1 217 ? -2.443 -20.103 -36.013 1.00 46.88 217 GLU A CA 1
ATOM 1629 C C . GLU A 1 217 ? -2.843 -19.057 -34.970 1.00 46.88 217 GLU A C 1
ATOM 1631 O O . GLU A 1 217 ? -2.629 -17.867 -35.195 1.00 46.88 217 GLU A O 1
ATOM 1636 N N . ALA A 1 218 ? -3.233 -19.486 -33.763 1.00 49.59 218 ALA A N 1
ATOM 1637 C CA . ALA A 1 218 ? -3.378 -18.602 -32.604 1.00 49.59 218 ALA A CA 1
ATOM 1638 C C . ALA A 1 218 ? -2.089 -17.804 -32.315 1.00 49.59 218 ALA A C 1
ATOM 1640 O O . ALA A 1 218 ? -2.153 -16.622 -31.992 1.00 49.59 218 ALA A O 1
ATOM 1641 N N . ARG A 1 219 ? -0.905 -18.412 -32.505 1.00 49.38 219 ARG A N 1
ATOM 1642 C CA . ARG A 1 219 ? 0.398 -17.730 -32.370 1.00 49.38 219 ARG A CA 1
ATOM 1643 C C . ARG A 1 219 ? 0.779 -16.830 -33.551 1.00 49.38 219 ARG A C 1
ATOM 1645 O O . ARG A 1 219 ? 1.634 -15.970 -33.376 1.00 49.38 219 ARG A O 1
ATOM 1652 N N . ARG A 1 220 ? 0.173 -16.998 -34.732 1.00 42.66 220 ARG A N 1
ATOM 1653 C CA . ARG A 1 220 ? 0.418 -16.132 -35.905 1.00 42.66 220 ARG A CA 1
ATOM 1654 C C . ARG A 1 220 ? -0.570 -14.976 -36.036 1.00 42.66 220 ARG A C 1
ATOM 1656 O O . ARG A 1 220 ? -0.240 -14.004 -36.706 1.00 42.66 220 ARG A O 1
ATOM 1663 N N . ASN A 1 221 ? -1.730 -15.050 -35.380 1.00 40.56 221 ASN A N 1
ATOM 1664 C CA . ASN A 1 221 ? -2.749 -13.999 -35.441 1.00 40.56 221 ASN A CA 1
ATOM 1665 C C . ASN A 1 221 ? -2.674 -12.966 -34.297 1.00 40.56 221 ASN A C 1
ATOM 1667 O O . ASN A 1 221 ? -3.430 -12.001 -34.298 1.00 40.56 221 ASN A O 1
ATOM 1671 N N . VAL A 1 222 ? -1.697 -13.068 -33.382 1.00 48.00 222 VAL A N 1
ATOM 1672 C CA . VAL A 1 222 ? -1.256 -11.928 -32.539 1.00 48.00 222 VAL A CA 1
ATOM 1673 C C . VAL A 1 222 ? -0.319 -11.016 -33.353 1.00 48.00 222 VAL A C 1
ATOM 1675 O O . VAL A 1 222 ? 0.761 -10.618 -32.919 1.00 48.00 222 VAL A O 1
ATOM 1678 N N . LYS A 1 223 ? -0.711 -10.718 -34.596 1.00 43.34 223 LYS A N 1
ATOM 1679 C CA . LYS A 1 223 ? 0.031 -9.847 -35.507 1.00 43.34 223 LYS A CA 1
ATOM 1680 C C . LYS A 1 223 ? -0.318 -8.401 -35.176 1.00 43.34 223 LYS A C 1
ATOM 1682 O O . LYS A 1 223 ? -1.232 -7.858 -35.781 1.00 43.34 223 LYS A O 1
ATOM 1687 N N . ALA A 1 224 ? 0.407 -7.840 -34.206 1.00 47.62 224 ALA A N 1
ATOM 1688 C CA . ALA A 1 224 ? 0.441 -6.418 -33.856 1.00 47.62 224 ALA A CA 1
ATOM 1689 C C . ALA A 1 224 ? -0.887 -5.683 -34.119 1.00 47.62 224 ALA A C 1
ATOM 1691 O O . ALA A 1 224 ? -1.023 -4.957 -35.104 1.00 47.62 224 ALA A O 1
ATOM 1692 N N . THR A 1 225 ? -1.865 -5.864 -33.225 1.00 47.09 225 THR A N 1
ATOM 1693 C CA . THR A 1 225 ? -2.913 -4.850 -33.091 1.00 47.09 225 THR A CA 1
ATOM 1694 C C . THR A 1 225 ? -2.217 -3.520 -32.846 1.00 47.09 225 THR A C 1
ATOM 1696 O O . THR A 1 225 ? -1.337 -3.450 -31.987 1.00 47.09 225 THR A O 1
ATOM 1699 N N . ASP A 1 226 ? -2.568 -2.500 -33.627 1.00 48.16 226 ASP A N 1
ATOM 1700 C CA . ASP A 1 226 ? -1.937 -1.190 -33.522 1.00 48.16 226 ASP A CA 1
ATOM 1701 C C . ASP A 1 226 ? -2.292 -0.592 -32.158 1.00 48.16 226 ASP A C 1
ATOM 1703 O O . ASP A 1 226 ? -3.421 -0.157 -31.902 1.00 48.16 226 ASP A O 1
ATOM 1707 N N . VAL A 1 227 ? -1.364 -0.722 -31.210 1.00 61.16 227 VAL A N 1
ATOM 1708 C CA . VAL A 1 227 ? -1.564 -0.233 -29.856 1.00 61.16 227 VAL A CA 1
ATOM 1709 C C . VAL A 1 227 ? -1.339 1.260 -29.917 1.00 61.16 227 VAL A C 1
ATOM 1711 O O . VAL A 1 227 ? -0.200 1.713 -29.942 1.00 61.16 227 VAL A O 1
ATOM 1714 N N . VAL A 1 228 ? -2.436 2.012 -29.869 1.00 77.06 228 VAL A N 1
ATOM 1715 C CA . VAL A 1 228 ? -2.401 3.436 -29.542 1.00 77.06 228 VAL A CA 1
ATOM 1716 C C . VAL A 1 228 ? -1.800 3.568 -28.140 1.00 77.06 228 VAL A C 1
ATOM 1718 O O . VAL A 1 228 ? -2.477 3.345 -27.133 1.00 77.06 228 VAL A O 1
ATOM 1721 N N . LEU A 1 229 ? -0.494 3.828 -28.109 1.00 83.25 229 LEU A N 1
ATOM 1722 C CA . LEU A 1 229 ? 0.288 4.147 -26.922 1.00 83.25 229 LEU A CA 1
ATOM 1723 C C . LEU A 1 229 ? 0.020 5.600 -26.525 1.00 83.25 229 LEU A C 1
ATOM 1725 O O . LEU A 1 229 ? -0.247 6.453 -27.375 1.00 83.25 229 LEU A O 1
ATOM 1729 N N . LEU A 1 230 ? 0.112 5.895 -25.233 1.00 85.81 230 LEU A N 1
ATOM 1730 C CA . LEU A 1 230 ? 0.078 7.270 -24.756 1.00 85.81 230 LEU A CA 1
ATOM 1731 C C . LEU A 1 230 ? 1.400 7.980 -25.092 1.00 85.81 230 LEU A C 1
ATOM 1733 O O . LEU A 1 230 ? 2.454 7.336 -25.119 1.00 85.81 230 LEU A O 1
ATOM 1737 N N . PRO A 1 231 ? 1.390 9.311 -25.297 1.00 86.06 231 PRO A N 1
ATOM 1738 C CA . PRO A 1 231 ? 2.620 10.090 -25.402 1.00 86.06 231 PRO A CA 1
ATOM 1739 C C . PRO A 1 231 ? 3.548 9.806 -24.209 1.00 86.06 231 PRO A C 1
ATOM 1741 O O . PRO A 1 231 ? 3.143 9.958 -23.061 1.00 86.06 231 PRO A O 1
ATOM 1744 N N . GLY A 1 232 ? 4.772 9.348 -24.487 1.00 88.19 232 GLY A N 1
ATOM 1745 C CA . GLY A 1 232 ? 5.763 8.943 -23.478 1.00 88.19 232 GLY A CA 1
ATOM 1746 C C . GLY A 1 232 ? 5.740 7.460 -23.070 1.00 88.19 232 GLY A C 1
ATOM 1747 O O . GLY A 1 232 ? 6.763 6.950 -22.623 1.00 88.19 232 GLY A O 1
ATOM 1748 N N . GLU A 1 233 ? 4.646 6.716 -23.284 1.00 92.81 233 GLU A N 1
ATOM 1749 C CA . GLU A 1 233 ? 4.550 5.281 -22.931 1.00 92.81 233 GLU A CA 1
ATOM 1750 C C . GLU A 1 233 ? 5.621 4.434 -23.651 1.00 92.81 233 GLU A C 1
ATOM 1752 O O . GLU A 1 233 ? 6.187 3.502 -23.079 1.00 92.81 233 GLU A O 1
ATOM 1757 N N . ASP A 1 234 ? 5.957 4.816 -24.885 1.00 94.06 234 ASP A N 1
ATOM 1758 C CA . ASP A 1 234 ? 7.048 4.266 -25.696 1.00 94.06 234 ASP A CA 1
ATOM 1759 C C . ASP A 1 234 ? 8.406 4.228 -24.970 1.00 94.06 234 ASP A C 1
ATOM 1761 O O . ASP A 1 234 ? 9.154 3.259 -25.095 1.00 94.06 234 ASP A O 1
ATOM 1765 N N . GLU A 1 235 ? 8.743 5.276 -24.215 1.00 93.25 235 GLU A N 1
ATOM 1766 C CA . GLU A 1 235 ? 10.049 5.419 -23.566 1.00 93.25 235 GLU A CA 1
ATOM 1767 C C . GLU A 1 235 ? 10.157 4.507 -22.341 1.00 93.25 235 GLU A C 1
ATOM 1769 O O . GLU A 1 235 ? 11.096 3.712 -22.240 1.00 93.25 235 GLU A O 1
ATOM 1774 N N . TYR A 1 236 ? 9.128 4.508 -21.489 1.00 95.00 236 TYR A N 1
ATOM 1775 C CA . TYR A 1 236 ? 8.992 3.553 -20.386 1.00 95.00 236 TYR A CA 1
ATOM 1776 C C . TYR A 1 236 ? 9.056 2.103 -20.879 1.00 95.00 236 TYR A C 1
ATOM 1778 O O . TYR A 1 236 ? 9.785 1.286 -20.316 1.00 95.00 236 TYR A O 1
ATOM 1786 N N . LEU A 1 237 ? 8.352 1.775 -21.969 1.00 95.06 237 LEU A N 1
ATOM 1787 C CA . LEU A 1 237 ? 8.386 0.433 -22.549 1.00 95.06 237 LEU A CA 1
ATOM 1788 C C . LEU A 1 237 ? 9.773 0.063 -23.097 1.00 95.06 237 LEU A C 1
ATOM 1790 O O . LEU A 1 237 ? 10.185 -1.087 -22.941 1.00 95.06 237 LEU A O 1
ATOM 1794 N N . ARG A 1 238 ? 10.526 0.991 -23.700 1.00 95.62 238 ARG A N 1
ATOM 1795 C CA . ARG A 1 238 ? 11.911 0.732 -24.146 1.00 95.62 238 ARG A CA 1
ATOM 1796 C C . ARG A 1 238 ? 12.840 0.461 -22.964 1.00 95.62 238 ARG A C 1
ATOM 1798 O O . ARG A 1 238 ? 13.583 -0.519 -23.012 1.00 95.62 238 ARG A O 1
ATOM 1805 N N . THR A 1 239 ? 12.747 1.257 -21.900 1.00 95.19 239 THR A N 1
ATOM 1806 C CA . THR A 1 239 ? 13.556 1.101 -20.680 1.00 95.19 239 THR A CA 1
ATOM 1807 C C . THR A 1 239 ? 13.227 -0.193 -19.935 1.00 95.19 239 THR A C 1
ATOM 1809 O O . THR A 1 239 ? 14.127 -0.938 -19.561 1.00 95.19 239 THR A O 1
ATOM 1812 N N . ILE A 1 240 ? 11.949 -0.560 -19.813 1.00 94.44 240 ILE A N 1
ATOM 1813 C CA . ILE A 1 240 ? 11.551 -1.850 -19.226 1.00 94.44 240 ILE A CA 1
ATOM 1814 C C . ILE A 1 240 ? 12.071 -3.025 -20.072 1.00 94.44 240 ILE A C 1
ATOM 1816 O O . ILE A 1 240 ? 12.539 -4.017 -19.520 1.00 94.44 240 ILE A O 1
ATOM 1820 N N . ASN A 1 241 ? 12.063 -2.919 -21.406 1.00 95.56 241 ASN A N 1
ATOM 1821 C CA . ASN A 1 241 ? 12.611 -3.957 -22.287 1.00 95.56 241 ASN A CA 1
ATOM 1822 C C . ASN A 1 241 ? 14.150 -4.060 -22.247 1.00 95.56 241 ASN A C 1
ATOM 1824 O O . ASN A 1 241 ? 14.681 -5.153 -22.457 1.00 95.56 241 ASN A O 1
ATOM 1828 N N . SER A 1 242 ? 14.882 -2.966 -22.010 1.00 94.38 242 SER A N 1
ATOM 1829 C CA . SER A 1 242 ? 16.344 -3.012 -21.852 1.00 94.38 242 SER A CA 1
ATOM 1830 C C . SER A 1 242 ? 16.745 -3.547 -20.474 1.00 94.38 242 SER A C 1
ATOM 1832 O O . SER A 1 242 ? 17.649 -4.381 -20.399 1.00 94.38 242 SER A O 1
ATOM 1834 N N . LEU A 1 243 ? 16.026 -3.153 -19.416 1.00 92.12 243 LEU A N 1
ATOM 1835 C CA . LEU A 1 243 ? 16.218 -3.654 -18.054 1.00 92.12 243 LEU A CA 1
ATOM 1836 C C . LEU A 1 243 ? 15.829 -5.129 -17.913 1.00 92.12 243 LEU A C 1
ATOM 1838 O O . LEU A 1 243 ? 16.597 -5.881 -17.322 1.00 92.12 243 LEU A O 1
ATOM 1842 N N . SER A 1 244 ? 14.730 -5.585 -18.530 1.00 92.19 244 SER A N 1
ATOM 1843 C CA . SER A 1 244 ? 14.380 -7.018 -18.577 1.00 92.19 244 SER A CA 1
ATOM 1844 C C . SER A 1 244 ? 15.541 -7.830 -19.146 1.00 92.19 244 SER A C 1
ATOM 1846 O O . SER A 1 244 ? 16.071 -8.708 -18.475 1.00 92.19 244 SER A O 1
ATOM 1848 N N . LYS A 1 245 ? 16.076 -7.421 -20.303 1.00 91.56 245 LYS A N 1
ATOM 1849 C CA . LYS A 1 245 ? 17.249 -8.056 -20.922 1.00 91.56 245 LYS A CA 1
ATOM 1850 C C . LYS A 1 245 ? 18.541 -7.905 -20.117 1.00 91.56 245 LYS A C 1
ATOM 1852 O O . LYS A 1 245 ? 19.498 -8.623 -20.396 1.00 91.56 245 LYS A O 1
ATOM 1857 N N . ALA A 1 246 ? 18.649 -6.959 -19.187 1.00 88.25 246 ALA A N 1
ATOM 1858 C CA . ALA A 1 246 ? 19.789 -6.862 -18.274 1.00 88.25 246 ALA A CA 1
ATOM 1859 C C . ALA A 1 246 ? 19.643 -7.865 -17.118 1.00 88.25 246 ALA A C 1
ATOM 1861 O O . ALA A 1 246 ? 20.556 -8.658 -16.886 1.00 88.25 246 ALA A O 1
ATOM 1862 N N . VAL A 1 247 ? 18.473 -7.897 -16.474 1.00 87.25 247 VAL A N 1
ATOM 1863 C CA . VAL A 1 247 ? 18.159 -8.824 -15.377 1.00 87.25 247 VAL A CA 1
ATOM 1864 C C . VAL A 1 247 ? 18.096 -10.278 -15.861 1.00 87.25 247 VAL A C 1
ATOM 1866 O O . VAL A 1 247 ? 18.576 -11.156 -15.160 1.00 87.25 247 VAL A O 1
ATOM 1869 N N . GLU A 1 248 ? 17.619 -10.554 -17.076 1.00 86.88 248 GLU A N 1
ATOM 1870 C CA . GLU A 1 248 ? 17.673 -11.887 -17.702 1.00 86.88 248 GLU A CA 1
ATOM 1871 C C . GLU A 1 248 ? 19.120 -12.373 -17.891 1.00 86.88 248 GLU A C 1
ATOM 1873 O O . GLU A 1 248 ? 19.435 -13.516 -17.580 1.00 86.88 248 GLU A O 1
ATOM 1878 N N . ARG A 1 249 ? 20.026 -11.504 -18.370 1.00 84.81 249 ARG A N 1
ATOM 1879 C CA . ARG A 1 249 ? 21.430 -11.875 -18.638 1.00 84.81 249 ARG A CA 1
ATOM 1880 C C . ARG A 1 249 ? 22.293 -11.983 -17.383 1.00 84.81 249 ARG A C 1
ATOM 1882 O O . ARG A 1 249 ? 23.237 -12.761 -17.388 1.00 84.81 249 ARG A O 1
ATOM 1889 N N . GLY A 1 250 ? 22.024 -11.184 -16.349 1.00 76.50 250 GLY A N 1
ATOM 1890 C CA . GLY A 1 250 ? 22.791 -11.218 -15.098 1.00 76.50 250 GLY A CA 1
ATOM 1891 C C . GLY A 1 250 ? 22.160 -12.087 -14.009 1.00 76.50 250 GLY A C 1
ATOM 1892 O O . GLY A 1 250 ? 22.864 -12.710 -13.216 1.00 76.50 250 GLY A O 1
ATOM 1893 N N . GLY A 1 251 ? 20.832 -12.124 -13.931 1.00 64.12 251 GLY A N 1
ATOM 1894 C CA . GLY A 1 251 ? 20.100 -12.645 -12.778 1.00 64.12 251 GLY A CA 1
ATOM 1895 C C . GLY A 1 251 ? 20.051 -14.165 -12.682 1.00 64.12 251 GLY A C 1
ATOM 1896 O O . GLY A 1 251 ? 19.926 -14.692 -11.575 1.00 64.12 251 GLY A O 1
ATOM 1897 N N . ASP A 1 252 ? 20.206 -14.872 -13.805 1.00 62.16 252 ASP A N 1
ATOM 1898 C CA . ASP A 1 252 ? 20.176 -16.337 -13.821 1.00 62.16 252 ASP A CA 1
ATOM 1899 C C . ASP A 1 252 ? 21.371 -16.955 -13.066 1.00 62.16 252 ASP A C 1
ATOM 1901 O O . ASP A 1 252 ? 21.226 -17.998 -12.426 1.00 62.16 252 ASP A O 1
ATOM 1905 N N . GLU A 1 253 ? 22.515 -16.260 -13.049 1.00 65.62 253 GLU A N 1
ATOM 1906 C CA . GLU A 1 253 ? 23.740 -16.666 -12.342 1.00 65.62 253 GLU A CA 1
ATOM 1907 C C . GLU A 1 253 ? 23.981 -15.869 -11.041 1.00 65.62 253 GLU A C 1
ATOM 1909 O O . GLU A 1 253 ? 24.570 -16.396 -10.098 1.00 65.62 253 GLU A O 1
ATOM 1914 N N . SER A 1 254 ? 23.500 -14.619 -10.940 1.00 69.00 254 SER A N 1
ATOM 1915 C CA . SER A 1 254 ? 23.809 -13.737 -9.796 1.00 69.00 254 SER A CA 1
ATOM 1916 C C . SER A 1 254 ? 22.719 -13.599 -8.721 1.00 69.00 254 SER A C 1
ATOM 1918 O O . SER A 1 254 ? 23.043 -13.257 -7.579 1.00 69.00 254 SER A O 1
ATOM 1920 N N . LEU A 1 255 ? 21.441 -13.880 -9.017 1.00 80.50 255 LEU A N 1
ATOM 1921 C CA . LEU A 1 255 ? 20.363 -13.764 -8.023 1.00 80.50 255 LEU A CA 1
ATOM 1922 C C . LEU A 1 255 ? 20.176 -15.066 -7.239 1.00 80.50 255 LEU A C 1
ATOM 1924 O O . LEU A 1 255 ? 19.904 -16.128 -7.805 1.00 80.50 255 LEU A O 1
ATOM 1928 N N . ARG A 1 256 ? 20.235 -14.958 -5.905 1.00 85.94 256 ARG A N 1
ATOM 1929 C CA . ARG A 1 256 ? 19.955 -16.065 -4.974 1.00 85.94 256 ARG A CA 1
ATOM 1930 C C . ARG A 1 256 ? 18.539 -16.623 -5.227 1.00 85.94 256 ARG A C 1
ATOM 1932 O O . ARG A 1 256 ? 17.612 -15.821 -5.326 1.00 85.94 256 ARG A O 1
ATOM 1939 N N . PRO A 1 257 ? 18.317 -17.955 -5.238 1.00 85.44 257 PRO A N 1
ATOM 1940 C CA . PRO A 1 257 ? 17.028 -18.536 -5.640 1.00 85.44 257 PRO A CA 1
ATOM 1941 C C . PRO A 1 257 ? 15.792 -17.998 -4.902 1.00 85.44 257 PRO A C 1
ATOM 1943 O O . PRO A 1 257 ? 14.775 -17.748 -5.537 1.00 85.44 257 PRO A O 1
ATOM 1946 N N . ALA A 1 258 ? 15.877 -17.752 -3.589 1.00 84.06 258 ALA A N 1
ATOM 1947 C CA . ALA A 1 258 ? 14.766 -17.173 -2.823 1.00 84.06 258 ALA A CA 1
ATOM 1948 C C . ALA A 1 258 ? 14.410 -15.745 -3.288 1.00 84.06 258 ALA A C 1
ATOM 1950 O O . ALA A 1 258 ? 13.256 -15.465 -3.599 1.00 84.06 258 ALA A O 1
ATOM 1951 N N . LEU A 1 259 ? 15.422 -14.880 -3.435 1.00 86.12 259 LEU A N 1
ATOM 1952 C CA . LEU A 1 259 ? 15.269 -13.506 -3.930 1.00 86.12 259 LEU A CA 1
ATOM 1953 C C . LEU A 1 259 ? 14.663 -13.473 -5.341 1.00 86.12 259 LEU A C 1
ATOM 1955 O O . LEU A 1 259 ? 13.885 -12.576 -5.654 1.00 86.12 259 LEU A O 1
ATOM 1959 N N . ARG A 1 260 ? 14.999 -14.455 -6.187 1.00 88.38 260 ARG A N 1
ATOM 1960 C CA . ARG A 1 260 ? 14.431 -14.581 -7.532 1.00 88.38 260 ARG A CA 1
ATOM 1961 C C . ARG A 1 260 ? 12.920 -14.824 -7.492 1.00 88.38 260 ARG A C 1
ATOM 1963 O O . ARG A 1 260 ? 12.194 -14.138 -8.200 1.00 88.38 260 ARG A O 1
ATOM 1970 N N . VAL A 1 261 ? 12.446 -15.726 -6.629 1.00 90.44 261 VAL A N 1
ATOM 1971 C CA . VAL A 1 261 ? 11.006 -16.007 -6.457 1.00 90.44 261 VAL A CA 1
ATOM 1972 C C . VAL A 1 261 ? 10.251 -14.770 -5.955 1.00 90.44 261 VAL A C 1
ATOM 1974 O O . VAL A 1 261 ? 9.154 -14.482 -6.438 1.00 90.44 261 VAL A O 1
ATOM 1977 N N . ASP A 1 262 ? 10.839 -14.004 -5.033 1.00 87.44 262 ASP A N 1
ATOM 1978 C CA . ASP A 1 262 ? 10.245 -12.750 -4.554 1.00 87.44 262 ASP A CA 1
ATOM 1979 C C . ASP A 1 262 ? 10.234 -11.661 -5.644 1.00 87.44 262 ASP A C 1
ATOM 1981 O O . ASP A 1 262 ? 9.230 -10.968 -5.813 1.00 87.44 262 ASP A O 1
ATOM 1985 N N . TYR A 1 263 ? 11.300 -11.546 -6.444 1.00 91.88 263 TYR A N 1
ATOM 1986 C CA . TYR A 1 263 ? 11.354 -10.648 -7.603 1.00 91.88 263 TYR A CA 1
ATOM 1987 C C . TYR A 1 263 ? 10.306 -11.005 -8.666 1.00 91.88 263 TYR A C 1
ATOM 1989 O O . TYR A 1 263 ? 9.533 -10.136 -9.068 1.00 91.88 263 TYR A O 1
ATOM 1997 N N . GLU A 1 264 ? 10.225 -12.273 -9.079 1.00 92.06 264 GLU A N 1
ATOM 1998 C CA . GLU A 1 264 ? 9.238 -12.766 -10.050 1.00 92.06 264 GLU A CA 1
ATOM 1999 C C . GLU A 1 264 ? 7.802 -12.492 -9.578 1.00 92.06 264 GLU A C 1
ATOM 2001 O O . GLU A 1 264 ? 6.976 -11.991 -10.346 1.00 92.06 264 GLU A O 1
ATOM 2006 N N . ARG A 1 265 ? 7.515 -12.739 -8.291 1.00 94.38 265 ARG A N 1
ATOM 2007 C CA . ARG A 1 265 ? 6.229 -12.407 -7.660 1.00 94.38 265 ARG A CA 1
ATOM 2008 C C . ARG A 1 265 ? 5.933 -10.907 -7.722 1.00 94.38 265 ARG A C 1
ATOM 2010 O O . ARG A 1 265 ? 4.828 -10.528 -8.107 1.00 94.38 265 ARG A O 1
ATOM 2017 N N . ASN A 1 266 ? 6.893 -10.061 -7.353 1.00 91.88 266 ASN A N 1
ATOM 2018 C CA . ASN A 1 266 ? 6.702 -8.611 -7.309 1.00 91.88 266 ASN A CA 1
ATOM 2019 C C . ASN A 1 266 ? 6.517 -8.018 -8.715 1.00 91.88 266 ASN A C 1
ATOM 2021 O O . ASN A 1 266 ? 5.600 -7.225 -8.930 1.00 91.88 266 ASN A O 1
ATOM 2025 N N . VAL A 1 267 ? 7.305 -8.465 -9.700 1.00 94.44 267 VAL A N 1
ATOM 2026 C CA . VAL A 1 267 ? 7.135 -8.076 -11.110 1.00 94.44 267 VAL A CA 1
ATOM 2027 C C . VAL A 1 267 ? 5.765 -8.503 -11.636 1.00 94.44 267 VAL A C 1
ATOM 2029 O O . VAL A 1 267 ? 5.093 -7.691 -12.267 1.00 94.44 267 VAL A O 1
ATOM 2032 N N . ALA A 1 268 ? 5.297 -9.717 -11.326 1.00 95.50 268 ALA A N 1
ATOM 2033 C CA . ALA A 1 268 ? 3.976 -10.184 -11.752 1.00 95.50 268 ALA A CA 1
ATOM 2034 C C . ALA A 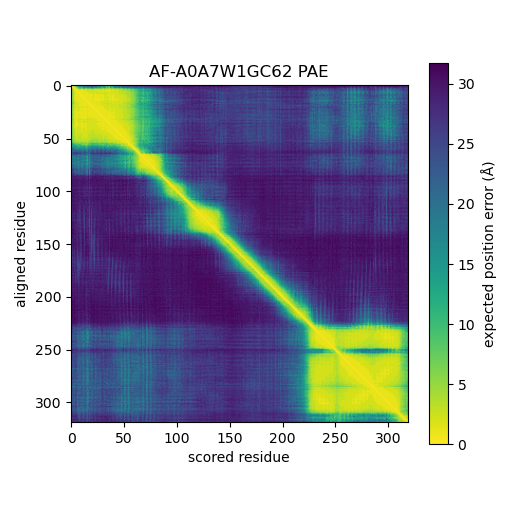1 268 ? 2.818 -9.339 -11.180 1.00 95.50 268 ALA A C 1
ATOM 2036 O O . ALA A 1 268 ? 1.820 -9.120 -11.871 1.00 95.50 268 ALA A O 1
ATOM 2037 N N . VAL A 1 269 ? 2.946 -8.821 -9.951 1.00 94.69 269 VAL A N 1
ATOM 2038 C CA . VAL A 1 269 ? 1.967 -7.886 -9.363 1.00 94.69 269 VAL A CA 1
ATOM 2039 C C . VAL A 1 269 ? 1.977 -6.542 -10.098 1.00 94.69 269 VAL A C 1
ATOM 2041 O O . VAL A 1 269 ? 0.911 -6.037 -10.458 1.00 94.69 269 VAL A O 1
ATOM 2044 N N . VAL A 1 270 ? 3.158 -5.982 -10.381 1.00 93.75 270 VAL A N 1
ATOM 2045 C CA . VAL A 1 270 ? 3.279 -4.697 -11.090 1.00 93.75 270 VAL A CA 1
ATOM 2046 C C . VAL A 1 270 ? 2.821 -4.812 -12.551 1.00 93.75 270 VAL A C 1
ATOM 2048 O O . VAL A 1 270 ? 2.073 -3.958 -13.023 1.00 93.75 270 VAL A O 1
ATOM 2051 N N . ASP A 1 271 ? 3.163 -5.893 -13.259 1.00 95.94 271 ASP A N 1
ATOM 2052 C CA . ASP A 1 271 ? 2.678 -6.143 -14.624 1.00 95.94 271 ASP A CA 1
ATOM 2053 C C . ASP A 1 271 ? 1.163 -6.370 -14.676 1.00 95.94 271 ASP A C 1
ATOM 2055 O O . ASP A 1 271 ? 0.512 -5.908 -15.620 1.00 95.94 271 ASP A O 1
ATOM 2059 N N . LYS A 1 272 ? 0.569 -7.011 -13.656 1.00 95.44 272 LYS A N 1
ATOM 2060 C CA . LYS A 1 272 ? -0.892 -7.080 -13.532 1.00 95.44 272 LYS A CA 1
ATOM 2061 C C . LYS A 1 272 ? -1.480 -5.668 -13.449 1.00 95.44 272 LYS A C 1
ATOM 2063 O O . LYS A 1 272 ? -2.354 -5.358 -14.261 1.00 95.44 272 LYS A O 1
ATOM 2068 N N . ALA A 1 273 ? -0.970 -4.825 -12.546 1.00 93.06 273 ALA A N 1
ATOM 2069 C CA . ALA A 1 273 ? -1.446 -3.454 -12.356 1.00 93.06 273 ALA A CA 1
ATOM 2070 C C . ALA A 1 273 ? -1.321 -2.623 -13.646 1.00 93.06 273 ALA A C 1
ATOM 2072 O O . ALA A 1 273 ? -2.313 -2.072 -14.117 1.00 93.06 273 ALA A O 1
ATOM 2073 N N . ILE A 1 274 ? -0.152 -2.640 -14.302 1.00 95.19 274 ILE A N 1
ATOM 2074 C CA . ILE A 1 274 ? 0.061 -2.020 -15.623 1.00 95.19 274 ILE A CA 1
ATOM 2075 C C . ILE A 1 274 ? -0.977 -2.536 -16.636 1.00 95.19 274 ILE A C 1
ATOM 2077 O O . ILE A 1 274 ? -1.566 -1.752 -17.382 1.00 95.19 274 ILE A O 1
ATOM 2081 N N . SER A 1 275 ? -1.246 -3.846 -16.672 1.00 95.62 275 SER A N 1
ATOM 2082 C CA . SER A 1 275 ? -2.216 -4.427 -17.611 1.00 95.62 275 SER A CA 1
ATOM 2083 C C . SER A 1 275 ? -3.668 -4.009 -17.343 1.00 95.62 275 SER A C 1
ATOM 2085 O O . SER A 1 275 ? -4.465 -3.964 -18.282 1.00 95.62 275 SER A O 1
ATOM 2087 N N . GLU A 1 276 ? -4.020 -3.710 -16.091 1.00 94.88 276 GLU A N 1
ATOM 2088 C CA . GLU A 1 276 ? -5.358 -3.285 -15.674 1.00 94.88 276 GLU A CA 1
ATOM 2089 C C . GLU A 1 276 ? -5.542 -1.779 -15.896 1.00 94.88 276 GLU A C 1
ATOM 2091 O O . GLU A 1 276 ? -6.525 -1.374 -16.525 1.00 94.88 276 GLU A O 1
ATOM 2096 N N . THR A 1 277 ? -4.554 -0.953 -15.544 1.00 94.19 277 THR A N 1
ATOM 2097 C CA . THR A 1 277 ? -4.590 0.492 -15.809 1.00 94.19 277 THR A CA 1
ATOM 2098 C C . THR A 1 277 ? -4.541 0.796 -17.308 1.00 94.19 277 THR A C 1
ATOM 2100 O O . THR A 1 277 ? -5.337 1.604 -17.782 1.00 94.19 277 THR A O 1
ATOM 2103 N N . ARG A 1 278 ? -3.761 0.062 -18.122 1.00 95.44 278 ARG A N 1
ATOM 2104 C CA . ARG A 1 278 ? -3.840 0.178 -19.598 1.00 95.44 278 ARG A CA 1
ATOM 2105 C C . ARG A 1 278 ? -5.239 -0.137 -20.143 1.00 95.44 278 ARG A C 1
ATOM 2107 O O . ARG A 1 278 ? -5.627 0.430 -21.161 1.00 95.44 278 ARG A O 1
ATOM 2114 N N . ARG A 1 279 ? -6.037 -0.995 -19.488 1.00 94.94 279 ARG A N 1
ATOM 2115 C CA . ARG A 1 279 ? -7.456 -1.218 -19.855 1.00 94.94 279 ARG A CA 1
ATOM 2116 C C . ARG A 1 279 ? -8.374 -0.101 -19.357 1.00 94.94 279 ARG A C 1
ATOM 2118 O O . ARG A 1 279 ? -9.403 0.133 -19.984 1.00 94.94 279 ARG A O 1
ATOM 2125 N N . ALA A 1 280 ? -8.064 0.564 -18.245 1.00 94.38 280 ALA A N 1
ATOM 2126 C CA . ALA A 1 280 ? -8.785 1.760 -17.803 1.00 94.38 280 ALA A CA 1
ATOM 2127 C C . ALA A 1 280 ? -8.560 2.919 -18.788 1.00 94.38 280 ALA A C 1
ATOM 2129 O O . ALA A 1 280 ? -9.513 3.375 -19.416 1.00 94.38 280 ALA A O 1
ATOM 2130 N N . VAL A 1 281 ? -7.301 3.276 -19.047 1.00 95.50 281 VAL A N 1
ATOM 2131 C CA . VAL A 1 281 ? -6.929 4.370 -19.956 1.00 95.50 281 VAL A CA 1
ATOM 2132 C C . VAL A 1 281 ? -7.415 4.122 -21.391 1.00 95.50 281 VAL A C 1
ATOM 2134 O O . VAL A 1 281 ? -7.939 5.031 -22.023 1.00 95.50 281 VAL A O 1
ATOM 2137 N N . ARG A 1 282 ? -7.367 2.885 -21.911 1.00 92.44 282 ARG A N 1
ATOM 2138 C CA . ARG A 1 282 ? -7.962 2.572 -23.232 1.00 92.44 282 ARG A CA 1
ATOM 2139 C C . ARG A 1 282 ? -9.486 2.729 -23.289 1.00 92.44 282 ARG A C 1
ATOM 2141 O O . ARG A 1 282 ? -10.015 2.926 -24.378 1.00 92.44 282 ARG A O 1
ATOM 2148 N N . ARG A 1 283 ? -10.197 2.616 -22.159 1.00 94.44 283 ARG A N 1
ATOM 2149 C CA . ARG A 1 283 ? -11.650 2.866 -22.082 1.00 94.44 283 ARG A CA 1
ATOM 2150 C C . ARG A 1 283 ? -11.967 4.356 -21.952 1.00 94.44 283 ARG A C 1
ATOM 2152 O O . ARG A 1 283 ? -12.991 4.785 -22.472 1.00 94.44 283 ARG A O 1
ATOM 2159 N N . ASN A 1 284 ? -11.096 5.137 -21.314 1.00 94.19 284 ASN A N 1
ATOM 2160 C CA . ASN A 1 284 ? -11.208 6.593 -21.248 1.00 94.19 284 ASN A CA 1
ATOM 2161 C C . ASN A 1 284 ? -9.835 7.279 -21.433 1.00 94.19 284 ASN A C 1
ATOM 2163 O O . ASN A 1 284 ? -9.182 7.612 -20.448 1.00 94.19 284 ASN A O 1
ATOM 2167 N N . PRO A 1 285 ? -9.398 7.563 -22.677 1.00 91.94 285 PRO A N 1
ATOM 2168 C CA . PRO A 1 285 ? -8.107 8.217 -22.930 1.00 91.94 285 PRO A CA 1
ATOM 2169 C C . PRO A 1 285 ? -8.022 9.686 -22.479 1.00 91.94 285 PRO A C 1
ATOM 2171 O O . PRO A 1 285 ? -6.987 10.320 -22.663 1.00 91.94 285 PRO A O 1
ATOM 2174 N N . LYS A 1 286 ? -9.111 10.250 -21.937 1.00 93.88 286 LYS A N 1
ATOM 2175 C CA . LYS A 1 286 ? -9.147 11.586 -21.318 1.00 93.88 286 LYS A CA 1
ATOM 2176 C C . LYS A 1 286 ? -9.065 11.527 -19.788 1.00 93.88 286 LYS A C 1
ATOM 2178 O O . LYS A 1 286 ? -9.067 12.572 -19.142 1.00 93.88 286 LYS A O 1
ATOM 2183 N N . ASP A 1 287 ? -9.009 10.325 -19.219 1.00 95.50 287 ASP A N 1
ATOM 2184 C CA . ASP A 1 287 ? -8.811 10.095 -17.795 1.00 95.50 287 ASP A CA 1
ATOM 2185 C C . ASP A 1 287 ? -7.359 10.399 -17.412 1.00 95.50 287 ASP A C 1
ATOM 2187 O O . ASP A 1 287 ? -6.434 9.648 -17.735 1.00 95.50 287 ASP A O 1
ATOM 2191 N N . ARG A 1 288 ? -7.160 11.544 -16.757 1.00 94.88 288 ARG A N 1
ATOM 2192 C CA . ARG A 1 288 ? -5.837 11.969 -16.301 1.00 94.88 288 ARG A CA 1
ATOM 2193 C C . ARG A 1 288 ? -5.324 11.133 -15.138 1.00 94.88 288 ARG A C 1
ATOM 2195 O O . ARG A 1 288 ? -4.144 10.814 -15.124 1.00 94.88 288 ARG A O 1
ATOM 2202 N N . GLU A 1 289 ? -6.194 10.753 -14.210 1.00 93.25 289 GLU A N 1
ATOM 2203 C CA . GLU A 1 289 ? -5.817 9.996 -13.016 1.00 93.25 289 GLU A CA 1
ATOM 2204 C C . GLU A 1 289 ? -5.372 8.579 -13.399 1.00 93.25 289 GLU A C 1
ATOM 2206 O O . GLU A 1 289 ? -4.310 8.119 -12.981 1.00 93.25 289 GLU A O 1
ATOM 2211 N N . ALA A 1 290 ? -6.104 7.924 -14.306 1.00 93.69 290 ALA A N 1
ATOM 2212 C CA . ALA A 1 290 ? -5.700 6.630 -14.847 1.00 93.69 290 ALA A CA 1
ATOM 2213 C C . ALA A 1 290 ? -4.387 6.706 -15.656 1.00 93.69 290 ALA A C 1
ATOM 2215 O O . ALA A 1 290 ? -3.597 5.761 -15.626 1.00 93.69 290 ALA A O 1
ATOM 2216 N N . ALA A 1 291 ? -4.125 7.810 -16.368 1.00 94.50 291 ALA A N 1
ATOM 2217 C CA . ALA A 1 291 ? -2.857 8.011 -17.073 1.00 94.50 291 ALA A CA 1
ATOM 2218 C C . ALA A 1 291 ? -1.687 8.260 -16.101 1.00 94.50 291 ALA A C 1
ATOM 2220 O O . ALA A 1 291 ? -0.632 7.644 -16.236 1.00 94.50 291 ALA A O 1
ATOM 2221 N N . GLU A 1 292 ? -1.882 9.103 -15.087 1.00 94.38 292 GLU A N 1
ATOM 2222 C CA . GLU A 1 292 ? -0.885 9.410 -14.054 1.00 94.38 292 GLU A CA 1
ATOM 2223 C C . GLU A 1 292 ? -0.547 8.150 -13.223 1.00 94.38 292 GLU A C 1
ATOM 2225 O O . GLU A 1 292 ? 0.632 7.841 -13.028 1.00 94.38 292 GLU A O 1
ATOM 2230 N N . PHE A 1 293 ? -1.542 7.322 -12.871 1.00 95.81 293 PHE A N 1
ATOM 2231 C CA . PHE A 1 293 ? -1.323 6.002 -12.259 1.00 95.81 293 PHE A CA 1
ATOM 2232 C C . PHE A 1 293 ? -0.553 5.043 -13.183 1.00 95.81 293 PHE A C 1
ATOM 2234 O O . PHE A 1 293 ? 0.293 4.279 -12.715 1.00 95.81 293 PHE A O 1
ATOM 2241 N N . LEU A 1 294 ? -0.817 5.056 -14.496 1.00 95.62 294 LEU A N 1
ATOM 2242 C CA . LEU A 1 294 ? -0.111 4.197 -15.453 1.00 95.62 294 LEU A CA 1
ATOM 2243 C C . LEU A 1 294 ? 1.387 4.536 -15.513 1.00 95.62 294 LEU A C 1
ATOM 2245 O O . 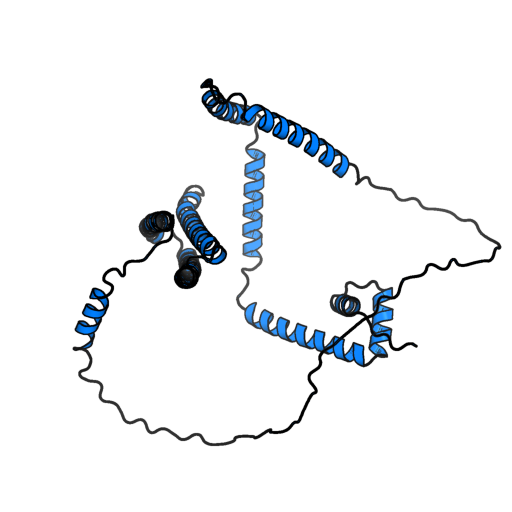LEU A 1 294 ? 2.218 3.627 -15.472 1.00 95.62 294 LEU A O 1
ATOM 2249 N N . PHE A 1 295 ? 1.743 5.822 -15.549 1.00 95.56 295 PHE A N 1
ATOM 2250 C CA . PHE A 1 295 ? 3.145 6.248 -15.507 1.00 95.56 295 PHE A CA 1
ATOM 2251 C C . PHE A 1 295 ? 3.810 5.934 -14.158 1.00 95.56 295 PHE A C 1
ATOM 2253 O O . PHE A 1 295 ? 4.939 5.441 -14.146 1.00 95.56 295 PHE A O 1
ATOM 2260 N N . ALA A 1 296 ? 3.104 6.098 -13.034 1.00 95.56 296 ALA A N 1
ATOM 2261 C CA . ALA A 1 296 ? 3.601 5.676 -11.722 1.00 95.56 296 ALA A CA 1
ATOM 2262 C C . ALA A 1 296 ? 3.866 4.157 -11.656 1.00 95.56 296 ALA A C 1
ATOM 2264 O O . ALA A 1 296 ? 4.900 3.724 -11.147 1.00 95.56 296 ALA A O 1
ATOM 2265 N N . ALA A 1 297 ? 2.983 3.332 -12.229 1.00 95.75 297 ALA A N 1
ATOM 2266 C CA . ALA A 1 297 ? 3.172 1.883 -12.303 1.00 95.75 297 ALA A CA 1
ATOM 2267 C C . ALA A 1 297 ? 4.381 1.486 -13.176 1.00 95.75 297 ALA A C 1
ATOM 2269 O O . ALA A 1 297 ? 5.100 0.546 -12.834 1.00 95.75 297 ALA A O 1
ATOM 2270 N N . TYR A 1 298 ? 4.650 2.219 -14.264 1.00 97.50 298 TYR A N 1
ATOM 2271 C CA . TYR A 1 298 ? 5.866 2.028 -15.059 1.00 97.50 298 TYR A CA 1
ATOM 2272 C C . TYR A 1 298 ? 7.141 2.426 -14.310 1.00 97.50 298 TYR A C 1
ATOM 2274 O O . TYR A 1 298 ? 8.114 1.672 -14.351 1.00 97.50 298 TYR A O 1
ATOM 2282 N N . GLN A 1 299 ? 7.132 3.560 -13.605 1.00 96.44 299 GLN A N 1
ATOM 2283 C CA . GLN A 1 299 ? 8.268 4.011 -12.800 1.00 96.44 299 GLN A CA 1
ATOM 2284 C C . GLN A 1 299 ? 8.603 2.987 -11.704 1.00 96.44 299 GLN A C 1
ATOM 2286 O O . GLN A 1 299 ? 9.725 2.491 -11.651 1.00 96.44 299 GLN A O 1
ATOM 2291 N N . ASN A 1 300 ? 7.595 2.537 -10.948 1.00 95.75 300 ASN A N 1
ATOM 2292 C CA . ASN A 1 300 ? 7.748 1.487 -9.936 1.00 95.75 300 ASN A CA 1
ATOM 2293 C C . ASN A 1 300 ? 8.326 0.177 -10.508 1.00 95.75 300 ASN A C 1
ATOM 2295 O O . ASN A 1 300 ? 9.082 -0.511 -9.820 1.00 95.75 300 ASN A O 1
ATOM 2299 N N . LYS A 1 301 ? 8.009 -0.183 -11.765 1.00 96.50 301 LYS A N 1
ATOM 2300 C CA . LYS A 1 301 ? 8.630 -1.346 -12.422 1.00 96.50 301 LYS A CA 1
ATOM 2301 C C . LYS A 1 301 ? 10.108 -1.107 -12.733 1.00 96.50 301 LYS A C 1
ATOM 2303 O O . LYS A 1 301 ? 10.918 -1.998 -12.496 1.00 96.50 301 LYS A O 1
ATOM 2308 N N . ILE A 1 302 ? 10.457 0.069 -13.254 1.00 96.19 302 ILE A N 1
ATOM 2309 C CA . ILE A 1 302 ? 11.845 0.450 -13.552 1.00 96.19 302 ILE A CA 1
ATOM 2310 C C . ILE A 1 302 ? 12.688 0.435 -12.272 1.00 96.19 302 ILE A C 1
ATOM 2312 O O . ILE A 1 302 ? 13.749 -0.186 -12.255 1.00 96.19 302 ILE A O 1
ATOM 2316 N N . ASP A 1 303 ? 12.188 1.020 -11.185 1.00 95.00 303 ASP A N 1
ATOM 2317 C CA . ASP A 1 303 ? 12.912 1.104 -9.914 1.00 95.00 303 ASP A CA 1
ATOM 2318 C C . ASP A 1 303 ? 13.114 -0.277 -9.267 1.00 95.00 303 ASP A C 1
ATOM 2320 O O . ASP A 1 303 ? 14.212 -0.586 -8.799 1.00 95.00 303 ASP A O 1
ATOM 2324 N N . LEU A 1 304 ? 12.106 -1.159 -9.338 1.00 93.44 304 LEU A N 1
ATOM 2325 C CA . LEU A 1 304 ? 12.229 -2.564 -8.931 1.00 93.44 304 LEU A CA 1
ATOM 2326 C C . LEU A 1 304 ? 13.297 -3.315 -9.749 1.00 93.44 304 LEU A C 1
ATOM 2328 O O . LEU A 1 304 ? 14.060 -4.101 -9.189 1.00 93.44 304 LEU A O 1
ATOM 2332 N N . MET A 1 305 ? 13.365 -3.085 -11.063 1.00 93.19 305 MET A N 1
ATOM 2333 C CA . MET A 1 305 ? 14.347 -3.738 -11.939 1.00 93.19 305 MET A CA 1
ATOM 2334 C C . MET A 1 305 ? 15.770 -3.198 -11.723 1.00 93.19 305 MET A C 1
ATOM 2336 O O . MET A 1 305 ? 16.713 -3.988 -11.699 1.00 93.19 305 MET A O 1
ATOM 2340 N N . ASN A 1 306 ? 15.926 -1.889 -11.498 1.00 92.06 306 ASN A N 1
ATOM 2341 C CA . ASN A 1 306 ? 17.206 -1.261 -11.156 1.00 92.06 306 ASN A CA 1
ATOM 2342 C C . ASN A 1 306 ? 17.748 -1.798 -9.822 1.00 92.06 306 ASN A C 1
ATOM 2344 O O . ASN A 1 306 ? 18.864 -2.310 -9.770 1.00 92.06 306 ASN A O 1
ATOM 2348 N N . ALA A 1 307 ? 16.927 -1.796 -8.765 1.00 90.31 307 ALA A N 1
ATOM 2349 C CA . ALA A 1 307 ? 17.323 -2.293 -7.444 1.00 90.31 307 ALA A CA 1
ATOM 2350 C C . ALA A 1 307 ? 17.795 -3.762 -7.467 1.00 90.31 307 ALA A C 1
ATOM 2352 O O . ALA A 1 307 ? 18.671 -4.154 -6.695 1.00 90.31 307 ALA A O 1
ATOM 2353 N N . VAL A 1 308 ? 17.236 -4.580 -8.364 1.00 88.19 308 VAL A N 1
ATOM 2354 C CA . VAL A 1 308 ? 17.631 -5.983 -8.565 1.00 88.19 308 VAL A CA 1
ATOM 2355 C C . VAL A 1 308 ? 18.903 -6.117 -9.411 1.00 88.19 308 VAL A C 1
ATOM 2357 O O . VAL A 1 308 ? 19.700 -7.019 -9.155 1.00 88.19 308 VAL A O 1
ATOM 2360 N N . ALA A 1 309 ? 19.143 -5.207 -10.359 1.00 85.62 309 ALA A N 1
ATOM 2361 C CA . ALA A 1 309 ? 20.385 -5.141 -11.131 1.00 85.62 309 ALA A CA 1
ATOM 2362 C C . ALA A 1 309 ? 21.593 -4.636 -10.309 1.00 85.62 309 ALA A C 1
ATOM 2364 O O . ALA A 1 309 ? 22.726 -5.033 -10.587 1.00 85.62 309 ALA A O 1
ATOM 2365 N N . ASP A 1 310 ? 21.367 -3.821 -9.273 1.00 82.94 310 ASP A N 1
ATOM 2366 C CA . ASP A 1 310 ? 22.431 -3.290 -8.406 1.00 82.94 310 ASP A CA 1
ATOM 2367 C C . ASP A 1 310 ? 22.853 -4.248 -7.275 1.00 82.94 310 ASP A C 1
ATOM 2369 O O . ASP A 1 310 ? 24.028 -4.285 -6.897 1.00 82.94 310 ASP A O 1
ATOM 2373 N N . GLN A 1 311 ? 21.946 -5.089 -6.762 1.00 76.50 311 GLN A N 1
ATOM 2374 C CA . GLN A 1 311 ? 22.263 -6.069 -5.709 1.00 76.50 311 GLN A CA 1
ATOM 2375 C C . GLN A 1 311 ? 23.494 -6.972 -5.957 1.00 76.50 311 GLN A C 1
ATOM 2377 O O . GLN A 1 311 ? 24.257 -7.162 -5.001 1.00 76.50 311 GLN A O 1
ATOM 2382 N N . PRO A 1 312 ? 23.766 -7.521 -7.162 1.00 66.00 312 PRO A N 1
ATOM 2383 C CA . PRO A 1 312 ? 24.980 -8.310 -7.385 1.00 66.00 312 PRO A CA 1
ATOM 2384 C C . PRO A 1 312 ? 26.283 -7.515 -7.196 1.00 66.00 312 PRO A C 1
ATOM 2386 O O . PRO A 1 312 ? 27.294 -8.107 -6.821 1.00 66.00 312 PRO A O 1
ATOM 2389 N N . GLN A 1 313 ? 26.271 -6.188 -7.375 1.00 57.12 313 GLN A N 1
ATOM 2390 C CA . GLN A 1 313 ? 27.438 -5.338 -7.106 1.00 57.12 313 GLN A CA 1
ATOM 2391 C C . GLN A 1 313 ? 27.697 -5.237 -5.594 1.00 57.12 313 GLN A C 1
ATOM 2393 O O . GLN A 1 313 ? 28.824 -5.425 -5.136 1.00 57.12 313 GLN A O 1
ATOM 2398 N N . VAL A 1 314 ? 26.640 -5.048 -4.795 1.00 54.31 314 VAL A N 1
ATOM 2399 C CA . VAL A 1 314 ? 26.722 -5.028 -3.321 1.00 54.31 314 VAL A CA 1
ATOM 2400 C C . VAL A 1 314 ? 27.234 -6.371 -2.777 1.00 54.31 314 VAL A C 1
ATOM 2402 O O . VAL A 1 314 ? 28.092 -6.400 -1.896 1.00 54.31 314 VAL A O 1
ATOM 2405 N N . ALA A 1 315 ? 26.783 -7.490 -3.353 1.00 55.72 315 ALA A N 1
ATOM 2406 C CA . ALA A 1 315 ? 27.231 -8.838 -2.988 1.00 55.72 315 ALA A CA 1
ATOM 2407 C C . ALA A 1 315 ? 28.684 -9.172 -3.405 1.00 55.72 315 ALA A C 1
ATOM 2409 O O . ALA A 1 315 ? 29.243 -10.165 -2.926 1.00 55.72 315 ALA A O 1
ATOM 2410 N N . ALA A 1 316 ? 29.290 -8.367 -4.286 1.00 56.19 316 ALA A N 1
ATOM 2411 C CA . ALA A 1 316 ? 30.696 -8.469 -4.676 1.00 56.19 316 ALA A CA 1
ATOM 2412 C C . ALA A 1 316 ? 31.618 -7.581 -3.818 1.00 56.19 316 ALA A C 1
ATOM 2414 O O . ALA A 1 316 ? 32.755 -7.962 -3.570 1.00 56.19 316 ALA A O 1
ATOM 2415 N N . ILE A 1 317 ? 31.122 -6.435 -3.334 1.00 56.84 317 ILE A N 1
ATOM 2416 C CA . ILE A 1 317 ? 31.862 -5.490 -2.471 1.00 56.84 317 ILE A CA 1
ATOM 2417 C C . ILE A 1 317 ? 31.945 -5.982 -1.008 1.00 56.84 317 ILE A C 1
ATOM 2419 O O . ILE A 1 317 ? 32.801 -5.541 -0.246 1.00 56.84 317 ILE A O 1
ATOM 2423 N N . GLY A 1 318 ? 31.069 -6.909 -0.606 1.00 52.12 318 GLY A N 1
ATOM 2424 C CA . GLY A 1 318 ? 31.043 -7.521 0.729 1.00 52.12 318 GLY A CA 1
ATOM 2425 C C . GLY A 1 318 ? 31.930 -8.762 0.919 1.00 52.12 318 GLY A C 1
ATOM 2426 O O . GLY A 1 318 ? 31.553 -9.627 1.711 1.00 52.12 318 GLY A O 1
ATOM 2427 N N . ARG A 1 319 ? 33.043 -8.898 0.183 1.00 44.50 319 ARG A N 1
ATOM 2428 C CA . ARG A 1 319 ? 34.035 -9.983 0.329 1.00 44.50 319 ARG A CA 1
ATOM 2429 C C . ARG A 1 319 ? 35.459 -9.438 0.347 1.00 44.50 319 ARG A C 1
ATOM 2431 O O . ARG A 1 319 ? 36.283 -10.080 1.029 1.00 44.50 319 ARG A O 1
#

Foldseek 3Di:
DDPDADDPVLLVCLVVVVDDPVSVVVNVVRCVPPVVSVVVSVVVVVVVVVVVVVVVVVCVPPPPPPVVVVVVVVVVVVVVVVVVVPDDPPPPVVVVVVVVVVVVVVPPDPPPCVPPCPVVVVVVVVVVVVVVVVVVVVPPPDDDDDDDDDDDDDDDDDDDDDDDDDDDDDDDDDDDDDDDDDDDDDDDDDDDDDDDDDDDDDDDDDPPPPPVPVVVVVVVVVPDPPDPDDVVNVVLVVLLVVLVVLCVVCVVPQPDPVNVVVLVVVLVVLVVQLVVLSVVCVVPVPDPVSVVVNVVSSVVSSVSSVVSSCVSVVVVVVD

Radius of gyration: 35.71 Å; Cα contacts (8 Å, |Δi|>4): 67; chains: 1; bounding box: 80×86×95 Å

Secondary structure (DSSP, 8-state):
----PPPHHHHHHHHTT-S-HHHHHHHHHHHHH-HHHHHHHHHHHHHHHHHHHHHHHHTTTT---THHHHHHHHHHHHHHHHHHHT--TTHHHHHHHHHHHHHHHT----TT-TTTSHHHHHHHHHHHHHHHHHHHHHTT--PPP---------------------PPPP-----------------------------------S-TTTHHHHHHHHTTS-------PPTTHHHHHHHHHHHHHHHHHHHHHHS-HHHHHHHHHHHHHHHHHHHHHHHHHHH-TT-HHHHHHHHHHHHHHHHHHHHHHHHHHHHHHT-

Solvent-accessible surface area (backbone atoms only — not comparable to full-atom values): 20498 Å² total; per-residue (Å²): 133,79,96,71,74,81,52,70,68,60,53,47,30,54,75,76,62,71,50,52,82,65,54,45,51,55,50,51,57,44,43,77,73,32,69,66,53,47,47,53,54,46,55,52,50,54,51,50,52,52,51,50,52,54,48,59,68,56,57,71,56,74,66,72,53,65,72,51,51,56,50,49,53,50,52,52,50,51,54,52,49,56,61,60,71,70,62,64,92,68,62,68,59,58,56,51,53,56,49,48,56,57,52,57,70,71,67,68,84,68,88,83,58,75,80,72,54,58,62,57,56,50,52,53,54,52,50,55,56,53,52,58,52,54,54,56,66,68,69,72,78,80,78,89,86,80,92,80,87,83,83,89,88,86,85,90,82,93,86,85,88,83,91,85,90,80,86,82,85,87,82,84,89,80,86,90,86,82,86,80,88,81,88,81,88,82,90,77,91,86,77,88,79,88,78,84,80,85,82,76,87,79,81,93,75,86,72,86,76,66,66,59,59,61,59,54,47,63,66,59,69,74,64,71,76,84,72,87,67,58,95,66,49,65,56,55,52,50,53,48,56,52,47,49,58,47,43,61,72,47,36,81,83,58,49,56,72,70,61,44,57,54,46,55,52,52,50,52,53,45,53,49,49,43,57,49,31,54,53,49,24,72,74,37,83,83,43,59,66,45,45,54,50,38,53,51,43,49,50,56,50,47,53,56,50,50,60,61,62,48,47,55,57,56,68,60,74,75,114